Protein AF-A0A952LQS3-F1 (afdb_monomer_lite)

Radius of gyration: 27.82 Å; chains: 1; bounding box: 87×51×70 Å

Secondary structure (DSSP, 8-state):
-HHHHHHHT-TTS-HHHHHHHHHHHHSSSTT--BS-TT-EEE--SSTT--STTS--EEEHHHHHHHHHHHB---SS--EEEEEEEE-PPEESSSEEEEEEEEEEE-S-BSS--PPP-PEEEEEEEEEEEETTEEEEEEEEEEE--TTT-HHHHHHHHHHHHHHHHHHHHHHHHHHHHHHHHHHHHS-------------PPPEEEEEEEEEEEEEGGGGGTEEEEEEEEEEEEEESSSSEEEEEEEEEEEEEEP-SSSS-SEEEEEEEEEEEEEE--BTTBEEEEEEEEEEEEEEEE---TT----SS-------EEEEEEE--EEEEEEESSSSEEEEEEEEEEEEE--STT-TT-EEEEEEEEEEEEE-

Structure (mmCIF, N/CA/C/O backbone):
data_AF-A0A952LQS3-F1
#
_entry.id   AF-A0A952LQS3-F1
#
loop_
_atom_site.group_PDB
_atom_site.id
_atom_site.type_symbol
_atom_site.label_atom_id
_atom_site.label_alt_id
_atom_site.label_comp_id
_atom_site.label_asym_id
_atom_site.label_entity_id
_atom_site.label_seq_id
_atom_site.pdbx_PDB_ins_code
_atom_site.Cartn_x
_atom_site.Cartn_y
_atom_site.Cartn_z
_atom_site.occupancy
_atom_site.B_iso_or_equiv
_atom_site.auth_seq_id
_atom_site.auth_comp_id
_atom_site.auth_asym_id
_atom_site.auth_atom_id
_atom_site.pdbx_PDB_model_num
ATOM 1 N N . MET A 1 1 ? 5.543 -5.180 -11.885 1.00 92.69 1 MET A N 1
ATOM 2 C CA . MET A 1 1 ? 5.758 -4.712 -13.271 1.00 92.69 1 MET A CA 1
ATOM 3 C C . MET A 1 1 ? 5.890 -3.192 -13.351 1.00 92.69 1 MET A C 1
ATOM 5 O O . MET A 1 1 ? 6.937 -2.750 -13.790 1.00 92.69 1 MET A O 1
ATOM 9 N N . GLU A 1 2 ? 4.920 -2.400 -12.874 1.00 95.81 2 GLU A N 1
ATOM 10 C CA . GLU A 1 2 ? 4.982 -0.918 -12.862 1.00 95.81 2 GLU A CA 1
ATOM 11 C C . GLU A 1 2 ? 6.329 -0.359 -12.358 1.00 95.81 2 GLU A C 1
ATOM 13 O O . GLU A 1 2 ? 6.953 0.472 -13.016 1.00 95.81 2 GLU A O 1
ATOM 18 N N . LEU A 1 3 ? 6.828 -0.871 -11.222 1.00 95.06 3 LEU A N 1
ATOM 19 C CA . LEU A 1 3 ? 8.129 -0.479 -10.671 1.00 95.06 3 LEU A CA 1
ATOM 20 C C . LEU A 1 3 ? 9.284 -0.770 -11.641 1.00 95.06 3 LEU A C 1
ATOM 22 O O . LEU A 1 3 ? 10.109 0.103 -11.874 1.00 95.06 3 LEU A O 1
ATOM 26 N N . LEU A 1 4 ? 9.326 -1.969 -12.234 1.00 97.38 4 LEU A N 1
ATOM 27 C CA . LEU A 1 4 ? 10.351 -2.347 -13.213 1.00 97.38 4 LEU A CA 1
ATOM 28 C C . LEU A 1 4 ? 10.352 -1.375 -14.399 1.00 97.38 4 LEU A C 1
ATOM 30 O O . LEU A 1 4 ? 11.405 -0.872 -14.772 1.00 97.38 4 LEU A O 1
ATOM 34 N N . MET A 1 5 ? 9.179 -1.073 -14.957 1.00 98.25 5 MET A N 1
ATOM 35 C CA . MET A 1 5 ? 9.057 -0.196 -16.126 1.00 98.25 5 MET A CA 1
ATOM 36 C C . MET A 1 5 ? 9.470 1.247 -15.820 1.00 98.25 5 MET A C 1
ATOM 38 O O . MET A 1 5 ? 10.187 1.859 -16.614 1.00 98.25 5 MET A O 1
ATOM 42 N N . ASN A 1 6 ? 9.087 1.783 -14.657 1.00 97.94 6 ASN A N 1
ATOM 43 C CA . ASN A 1 6 ? 9.542 3.107 -14.224 1.00 97.94 6 ASN A CA 1
ATOM 44 C C . ASN A 1 6 ? 11.056 3.144 -13.982 1.00 97.94 6 ASN A C 1
ATOM 46 O O . ASN A 1 6 ? 11.710 4.108 -14.373 1.00 97.94 6 ASN A O 1
ATOM 50 N N . THR A 1 7 ? 11.631 2.084 -13.410 1.00 97.31 7 THR A N 1
ATOM 51 C CA . THR A 1 7 ? 13.084 1.952 -13.241 1.00 97.31 7 THR A CA 1
ATOM 52 C C . THR A 1 7 ? 13.791 1.944 -14.599 1.00 97.31 7 THR A C 1
ATOM 54 O O . THR A 1 7 ? 14.712 2.729 -14.811 1.00 97.31 7 THR A O 1
ATOM 57 N N . LEU A 1 8 ? 13.326 1.148 -15.569 1.00 97.75 8 LEU A N 1
ATOM 58 C CA . LEU A 1 8 ? 13.879 1.146 -16.934 1.00 97.75 8 LEU A CA 1
ATOM 59 C C . LEU A 1 8 ? 13.739 2.513 -17.633 1.00 97.75 8 LEU A C 1
ATOM 61 O O . LEU A 1 8 ? 14.594 2.899 -18.431 1.00 97.75 8 LEU A O 1
ATOM 65 N N . SER A 1 9 ? 12.703 3.275 -17.287 1.00 97.12 9 SER A N 1
ATOM 66 C CA . SER A 1 9 ? 12.435 4.608 -17.838 1.00 97.12 9 SER A CA 1
ATOM 67 C C . SER A 1 9 ? 13.217 5.738 -17.156 1.00 97.12 9 SER A C 1
ATOM 69 O O . SER A 1 9 ? 13.114 6.888 -17.586 1.00 97.12 9 SER A O 1
ATOM 71 N N . ASN A 1 10 ? 14.022 5.445 -16.131 1.00 96.56 10 ASN A N 1
ATOM 72 C CA . ASN A 1 10 ? 14.814 6.446 -15.424 1.00 96.56 10 ASN A CA 1
ATOM 73 C C . ASN A 1 10 ? 16.132 6.747 -16.181 1.00 96.56 10 ASN A C 1
ATOM 75 O O . ASN A 1 10 ? 16.930 5.830 -16.421 1.00 96.56 10 ASN A O 1
ATOM 79 N N . PRO A 1 11 ? 16.410 8.016 -16.550 1.00 97.06 11 PRO A N 1
ATOM 80 C CA . PRO A 1 11 ? 17.614 8.388 -17.297 1.00 97.06 11 PRO A CA 1
ATOM 81 C C . PRO A 1 11 ? 18.912 8.228 -16.496 1.00 97.06 11 PRO A C 1
ATOM 83 O O . PRO A 1 11 ? 19.974 8.109 -17.101 1.00 97.06 11 PRO A O 1
ATOM 86 N N . ASN A 1 12 ? 18.841 8.182 -15.163 1.00 96.94 12 ASN A N 1
ATOM 87 C CA . ASN A 1 12 ? 20.013 8.079 -14.290 1.00 96.94 12 ASN A CA 1
ATOM 88 C C . ASN A 1 12 ? 20.559 6.645 -14.185 1.00 96.94 12 ASN A C 1
ATOM 90 O O . ASN A 1 12 ? 21.621 6.428 -13.606 1.00 96.94 12 ASN A O 1
ATOM 94 N N . ILE A 1 13 ? 19.847 5.655 -14.730 1.00 96.12 13 ILE A N 1
ATOM 95 C CA . ILE A 1 13 ? 20.298 4.262 -14.737 1.00 96.12 13 ILE A CA 1
ATOM 96 C C . ILE A 1 13 ? 21.174 4.025 -15.969 1.00 96.12 13 ILE A C 1
ATOM 98 O O . ILE A 1 13 ? 20.878 4.494 -17.069 1.00 96.12 13 ILE A O 1
ATOM 102 N N . SER A 1 14 ? 22.274 3.292 -15.808 1.00 97.69 14 SER A N 1
ATOM 103 C CA . SER A 1 14 ? 23.137 2.945 -16.940 1.00 97.69 14 SER A CA 1
ATOM 104 C C . SER A 1 14 ? 22.455 1.930 -17.870 1.00 97.69 14 SER A C 1
ATOM 106 O O . SER A 1 14 ? 21.588 1.165 -17.447 1.00 97.69 14 SER A O 1
ATOM 108 N N . ARG A 1 15 ? 22.863 1.881 -19.144 1.00 97.38 15 ARG A N 1
ATOM 109 C CA . ARG A 1 15 ? 22.362 0.865 -20.088 1.00 97.38 15 ARG A CA 1
ATOM 110 C C . ARG A 1 15 ? 22.642 -0.557 -19.591 1.00 97.38 15 ARG A C 1
ATOM 112 O O . ARG A 1 15 ? 21.730 -1.367 -19.554 1.00 97.38 15 ARG A O 1
ATOM 119 N N . TYR A 1 16 ? 23.862 -0.804 -19.120 1.00 97.56 16 TYR A N 1
ATOM 120 C CA . TYR A 1 16 ? 24.268 -2.088 -18.549 1.00 97.56 16 TYR A CA 1
ATOM 121 C C . TYR A 1 16 ? 23.369 -2.516 -17.378 1.00 97.56 16 TYR A C 1
ATOM 123 O O . TYR A 1 16 ? 22.906 -3.651 -17.321 1.00 97.56 16 TYR A O 1
ATOM 131 N N . SER A 1 17 ? 23.049 -1.586 -16.473 1.00 97.38 17 SER A N 1
ATOM 132 C CA . SER A 1 17 ? 22.140 -1.858 -15.355 1.00 97.38 17 SER A CA 1
ATOM 133 C C . SER A 1 17 ? 20.722 -2.189 -15.830 1.00 97.38 17 SER A C 1
ATOM 135 O O . SER A 1 17 ? 20.083 -3.058 -15.247 1.00 97.38 17 SER A O 1
ATOM 137 N N . ARG A 1 18 ? 20.225 -1.533 -16.888 1.00 98.06 18 ARG A N 1
ATOM 138 C CA . ARG A 1 18 ? 18.921 -1.868 -17.482 1.00 98.06 18 ARG A CA 1
ATOM 139 C C . ARG A 1 18 ? 18.919 -3.252 -18.121 1.00 98.06 18 ARG A C 1
ATOM 141 O O . ARG A 1 18 ? 17.972 -3.993 -17.890 1.00 98.06 18 ARG A O 1
ATOM 148 N N . ASP A 1 19 ? 19.975 -3.618 -18.842 1.00 98.25 19 ASP A N 1
ATOM 149 C CA . ASP A 1 19 ? 20.102 -4.952 -19.441 1.00 98.25 19 ASP A CA 1
ATOM 150 C C . ASP A 1 19 ? 20.065 -6.048 -18.358 1.00 98.25 19 ASP A C 1
ATOM 152 O O . ASP A 1 19 ? 19.292 -6.999 -18.478 1.00 98.25 19 ASP A O 1
ATOM 156 N N . ILE A 1 20 ? 20.782 -5.851 -17.242 1.00 97.81 20 ILE A N 1
ATOM 157 C CA . ILE A 1 20 ? 20.732 -6.751 -16.074 1.00 97.81 20 ILE A CA 1
ATOM 158 C C . ILE A 1 20 ? 19.326 -6.821 -15.466 1.00 97.81 20 ILE A C 1
ATOM 160 O O . ILE A 1 20 ? 18.871 -7.895 -15.074 1.00 97.81 20 ILE A O 1
ATOM 164 N N . LEU A 1 21 ? 18.629 -5.687 -15.340 1.00 98.06 21 LEU A N 1
ATOM 165 C CA . LEU A 1 21 ? 17.267 -5.664 -14.797 1.00 98.06 21 LEU A CA 1
ATOM 166 C C . LEU A 1 21 ? 16.291 -6.437 -15.692 1.00 98.06 21 LEU A C 1
ATOM 168 O O . LEU A 1 21 ? 15.452 -7.174 -15.174 1.00 98.06 21 LEU A O 1
ATOM 172 N N . ILE A 1 22 ? 16.414 -6.293 -17.014 1.00 98.38 22 ILE A N 1
ATOM 173 C CA . ILE A 1 22 ? 15.604 -7.032 -17.989 1.00 98.38 22 ILE A CA 1
ATOM 174 C C . ILE A 1 22 ? 15.882 -8.533 -17.865 1.00 98.38 22 ILE A C 1
ATOM 176 O O . ILE A 1 22 ? 14.939 -9.305 -17.702 1.00 98.38 22 ILE A O 1
ATOM 180 N N . GLU A 1 23 ? 17.150 -8.943 -17.860 1.00 98.19 23 GLU A N 1
ATOM 181 C CA . GLU A 1 23 ? 17.544 -10.350 -17.720 1.00 98.19 23 GLU A CA 1
ATOM 182 C C . GLU A 1 23 ? 17.031 -10.958 -16.405 1.00 98.19 23 GLU A C 1
ATOM 184 O O . GLU A 1 23 ? 16.312 -11.959 -16.411 1.00 98.19 23 GLU A O 1
ATOM 189 N N . ASN A 1 24 ? 17.300 -10.304 -15.272 1.00 97.75 24 ASN A N 1
ATOM 190 C CA . ASN A 1 24 ? 16.875 -10.780 -13.954 1.00 97.75 24 ASN A CA 1
ATOM 191 C C . ASN A 1 24 ? 15.353 -10.865 -13.799 1.00 97.75 24 ASN A C 1
ATOM 193 O O . ASN A 1 24 ? 14.873 -11.666 -12.996 1.00 97.75 24 ASN A O 1
ATOM 197 N N . SER 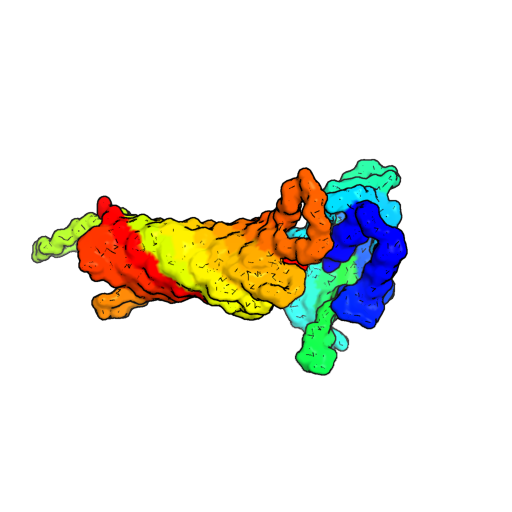A 1 25 ? 14.594 -10.058 -14.550 1.00 98.12 25 SER A N 1
ATOM 198 C CA . SER A 1 25 ? 13.128 -10.087 -14.514 1.00 98.12 25 SER A CA 1
ATOM 199 C C . SER A 1 25 ? 12.530 -11.355 -15.136 1.00 98.12 25 SER A C 1
ATOM 201 O O . SER A 1 25 ? 11.398 -11.706 -14.794 1.00 98.12 25 SER A O 1
ATOM 203 N N . CYS A 1 26 ? 13.284 -12.047 -15.999 1.00 98.00 26 CYS A N 1
ATOM 204 C CA . CYS A 1 26 ? 12.858 -13.252 -16.720 1.00 98.00 26 CYS A CA 1
ATOM 205 C C . CYS A 1 26 ? 13.591 -14.520 -16.247 1.00 98.00 26 CYS A C 1
ATOM 207 O O . CYS A 1 26 ? 13.028 -15.612 -16.315 1.00 98.00 26 CYS A O 1
ATOM 209 N N . SER A 1 27 ? 14.821 -14.383 -15.747 1.00 97.62 27 SER A N 1
ATOM 210 C CA . SER A 1 27 ? 15.656 -15.498 -15.289 1.00 97.62 27 SER A CA 1
ATOM 211 C C . SER A 1 27 ? 15.355 -15.910 -13.840 1.00 97.62 27 SER A C 1
ATOM 213 O O . SER A 1 27 ? 14.983 -15.057 -13.029 1.00 97.62 27 SER A O 1
ATOM 215 N N . PRO A 1 28 ? 15.558 -17.191 -13.460 1.00 96.12 28 PRO A N 1
ATOM 216 C CA . PRO A 1 28 ? 15.392 -17.658 -12.084 1.00 96.12 28 PRO A CA 1
ATOM 217 C C . PRO A 1 28 ? 16.258 -16.878 -11.085 1.00 96.12 28 PRO A C 1
ATOM 219 O O . PRO A 1 28 ? 17.447 -17.135 -10.914 1.00 96.12 28 PRO A O 1
ATOM 222 N N . SER A 1 29 ? 15.645 -15.918 -10.400 1.00 94.19 29 SER A N 1
ATOM 223 C CA . SER A 1 29 ? 16.292 -15.064 -9.406 1.00 94.19 29 SER A CA 1
ATOM 224 C C . SER A 1 29 ? 15.278 -14.604 -8.354 1.00 94.19 29 SER A C 1
ATOM 226 O O . SER A 1 29 ? 14.071 -14.818 -8.500 1.00 94.19 29 SER A O 1
ATOM 228 N N . ALA A 1 30 ? 15.752 -13.946 -7.293 1.00 89.94 30 ALA A N 1
ATOM 229 C CA . ALA A 1 30 ? 14.873 -13.294 -6.318 1.00 89.94 30 ALA A CA 1
ATOM 230 C C . ALA A 1 30 ? 14.049 -12.143 -6.933 1.00 89.94 30 ALA A C 1
ATOM 232 O O . ALA A 1 30 ? 13.009 -11.782 -6.393 1.00 89.94 30 ALA A O 1
ATOM 233 N N . ASN A 1 31 ? 14.499 -11.605 -8.072 1.00 90.88 31 ASN A N 1
ATOM 234 C CA . ASN A 1 31 ? 13.875 -10.491 -8.784 1.00 90.88 31 ASN A CA 1
ATOM 235 C C . ASN A 1 31 ? 13.077 -10.948 -10.015 1.00 90.88 31 ASN A C 1
ATOM 237 O O . ASN A 1 31 ? 12.671 -10.113 -10.824 1.00 90.88 31 ASN A O 1
ATOM 241 N N . GLN A 1 32 ? 12.862 -12.258 -10.177 1.00 97.38 32 GLN A N 1
ATOM 242 C CA . GLN A 1 32 ? 12.080 -12.795 -11.283 1.00 97.38 32 GLN A CA 1
ATOM 243 C C . GLN A 1 32 ? 10.616 -12.364 -11.145 1.00 97.38 32 GLN A C 1
ATOM 245 O O . GLN A 1 32 ? 9.974 -12.633 -10.130 1.00 97.38 32 GLN A O 1
ATOM 250 N N . ILE A 1 33 ? 10.088 -11.718 -12.183 1.00 97.88 33 ILE A N 1
ATOM 251 C CA . ILE A 1 33 ? 8.702 -11.232 -12.241 1.00 97.88 33 ILE A CA 1
ATOM 252 C C . ILE A 1 33 ? 7.913 -12.012 -13.296 1.00 97.88 33 ILE A C 1
ATOM 254 O O . ILE A 1 33 ? 6.737 -12.315 -13.092 1.00 97.88 33 ILE A O 1
ATOM 258 N N . PHE A 1 34 ? 8.556 -12.343 -14.414 1.00 98.62 34 PHE A N 1
ATOM 259 C CA . PHE A 1 34 ? 7.966 -13.078 -15.525 1.00 98.62 34 PHE A CA 1
ATOM 260 C C . PHE A 1 34 ? 8.326 -14.556 -15.445 1.00 98.62 34 PHE A C 1
ATOM 262 O O . PHE A 1 34 ? 9.387 -14.924 -14.939 1.00 98.62 34 PHE A O 1
ATOM 269 N N . LEU A 1 35 ? 7.435 -15.411 -15.947 1.00 98.31 35 LEU A N 1
ATOM 270 C CA . LEU A 1 35 ? 7.624 -16.858 -15.930 1.00 98.31 35 LEU A CA 1
ATOM 271 C C . LEU A 1 35 ? 8.942 -17.271 -16.604 1.00 98.31 35 LEU A C 1
ATOM 273 O O . LEU A 1 35 ? 9.667 -18.104 -16.064 1.00 98.31 35 LEU A O 1
ATOM 277 N N . ASN A 1 36 ? 9.242 -16.672 -17.755 1.00 98.38 36 ASN A N 1
ATOM 278 C CA . ASN A 1 36 ? 10.470 -16.830 -18.532 1.00 98.38 36 ASN A CA 1
ATOM 279 C C . ASN A 1 36 ? 10.547 -15.725 -19.610 1.00 98.38 36 ASN A C 1
ATOM 281 O O . ASN A 1 36 ? 9.715 -14.817 -19.642 1.00 98.38 36 ASN A O 1
ATOM 285 N N . GLU A 1 37 ? 11.546 -15.796 -20.493 1.00 98.44 37 GLU A N 1
ATOM 286 C CA . GLU A 1 37 ? 11.741 -14.843 -21.597 1.00 98.44 37 GLU A CA 1
ATOM 287 C C . GLU A 1 37 ? 10.726 -14.962 -22.748 1.00 98.44 37 GLU A C 1
ATOM 289 O O . GLU A 1 37 ? 10.584 -14.025 -23.540 1.00 98.44 37 GLU A O 1
ATOM 294 N N . ASP A 1 38 ? 10.005 -16.083 -22.824 1.00 98.38 38 ASP A N 1
ATOM 295 C CA . ASP A 1 38 ? 9.007 -16.370 -23.861 1.00 98.38 38 ASP A CA 1
ATOM 296 C C . ASP A 1 38 ? 7.599 -15.890 -23.487 1.00 98.38 38 ASP A C 1
ATOM 298 O O . ASP A 1 38 ? 6.663 -16.041 -24.272 1.00 98.38 38 ASP A O 1
ATOM 302 N N . VAL A 1 39 ? 7.439 -15.275 -22.310 1.00 98.56 39 VAL A N 1
ATOM 303 C CA . VAL A 1 39 ? 6.190 -14.617 -21.912 1.00 98.56 39 VAL A CA 1
ATOM 304 C C . VAL A 1 39 ? 5.769 -13.613 -22.980 1.00 98.56 39 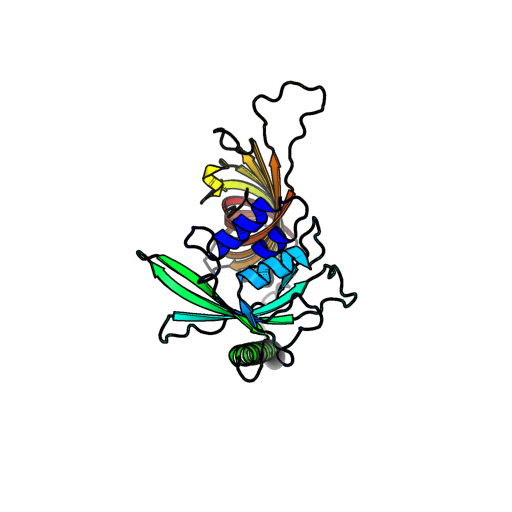VAL A C 1
ATOM 306 O O . VAL A 1 39 ? 6.554 -12.757 -23.394 1.00 98.56 39 VAL A O 1
ATOM 309 N N . ILE A 1 40 ? 4.510 -13.711 -23.402 1.00 98.56 40 ILE A N 1
ATOM 310 C CA . ILE A 1 40 ? 3.923 -12.835 -24.413 1.00 98.56 40 ILE A CA 1
ATOM 311 C C . ILE A 1 40 ? 3.277 -11.621 -23.747 1.00 98.56 40 ILE A C 1
ATOM 313 O O . ILE A 1 40 ? 2.515 -11.743 -22.783 1.00 98.56 40 ILE A O 1
ATOM 317 N N . ILE A 1 41 ? 3.596 -10.449 -24.289 1.00 98.62 41 ILE A N 1
ATOM 318 C CA . ILE A 1 41 ? 2.983 -9.167 -23.962 1.00 98.62 41 ILE A CA 1
ATOM 319 C C . ILE A 1 41 ? 2.469 -8.563 -25.268 1.00 98.62 41 ILE A C 1
ATOM 321 O O . ILE A 1 41 ? 3.218 -8.465 -26.237 1.00 98.62 41 ILE A O 1
ATOM 325 N N . GLU A 1 42 ? 1.207 -8.156 -25.308 1.00 98.56 42 GLU A N 1
ATOM 326 C CA . GLU A 1 42 ? 0.674 -7.397 -26.445 1.00 98.56 42 GLU A CA 1
ATOM 327 C C . GLU A 1 42 ? 1.244 -5.969 -26.404 1.00 98.56 42 GLU A C 1
ATOM 329 O O . GLU A 1 42 ? 1.186 -5.322 -25.365 1.00 98.56 42 GLU A O 1
ATOM 334 N N . ASP A 1 43 ? 1.838 -5.486 -27.488 1.00 98.31 43 ASP A N 1
ATOM 335 C CA . ASP A 1 43 ? 2.594 -4.228 -27.547 1.00 98.31 43 ASP A CA 1
ATOM 336 C C . ASP A 1 43 ? 1.706 -2.997 -27.294 1.00 98.31 43 ASP A C 1
ATOM 338 O O . ASP A 1 43 ? 0.782 -2.752 -28.058 1.00 98.31 43 ASP A O 1
ATOM 342 N N . ASP A 1 44 ? 2.008 -2.217 -26.253 1.00 97.69 44 ASP A N 1
ATOM 343 C CA . ASP A 1 44 ? 1.446 -0.884 -25.963 1.00 97.69 44 ASP A CA 1
ATOM 344 C C . ASP A 1 44 ? 2.545 0.198 -25.882 1.00 97.69 44 ASP A C 1
ATOM 346 O O . ASP A 1 44 ? 2.300 1.316 -25.423 1.00 97.69 44 ASP A O 1
ATOM 350 N N . ILE A 1 45 ? 3.768 -0.128 -26.331 1.00 98.19 45 ILE A N 1
ATOM 351 C CA . ILE A 1 45 ? 4.861 0.845 -26.461 1.00 98.19 45 ILE A CA 1
ATOM 352 C C . ILE A 1 45 ? 4.615 1.737 -27.675 1.00 98.19 45 ILE A C 1
ATOM 354 O O . ILE A 1 45 ? 4.916 2.925 -27.633 1.00 98.19 45 ILE A O 1
ATOM 358 N N . ASP A 1 46 ? 4.049 1.187 -28.748 1.00 97.81 46 ASP A N 1
ATOM 359 C CA . ASP A 1 46 ? 3.486 2.000 -29.821 1.00 97.81 46 ASP A CA 1
ATOM 360 C C . ASP A 1 46 ? 2.147 2.604 -29.347 1.00 97.81 46 ASP A C 1
ATOM 362 O O . ASP A 1 46 ? 1.210 1.845 -29.090 1.00 97.81 46 ASP A O 1
ATOM 366 N N . PRO A 1 47 ? 2.010 3.942 -29.238 1.00 97.31 47 PRO A N 1
ATOM 367 C CA . PRO A 1 47 ? 0.769 4.588 -28.805 1.00 97.31 47 PRO A CA 1
ATOM 368 C C . PRO A 1 47 ? -0.430 4.308 -29.726 1.00 97.31 47 PRO A C 1
ATOM 370 O O . PRO A 1 47 ? -1.565 4.549 -29.319 1.00 97.31 47 PRO A O 1
ATOM 373 N N . ASN A 1 48 ? -0.210 3.789 -30.940 1.00 96.81 48 ASN A N 1
ATOM 374 C CA . ASN A 1 48 ? -1.285 3.365 -31.838 1.00 96.81 48 ASN A CA 1
ATOM 375 C C . ASN A 1 48 ? -1.880 1.995 -31.469 1.00 96.81 48 ASN A C 1
ATOM 377 O O . ASN A 1 48 ? -2.963 1.658 -31.947 1.00 96.81 48 ASN A O 1
ATOM 381 N N . ASN A 1 49 ? -1.219 1.226 -30.600 1.00 97.00 49 ASN A N 1
ATOM 382 C CA . ASN A 1 49 ? -1.714 -0.050 -30.095 1.00 97.00 49 ASN A CA 1
ATOM 383 C C . ASN A 1 49 ? -2.285 0.150 -28.683 1.00 97.00 49 ASN A C 1
ATOM 385 O O . ASN A 1 49 ? -1.573 0.058 -27.684 1.00 97.00 49 ASN A O 1
ATOM 389 N N . PHE A 1 50 ? -3.579 0.454 -28.584 1.00 95.69 50 PHE A N 1
ATOM 390 C CA . PHE A 1 50 ? -4.214 0.794 -27.302 1.00 95.69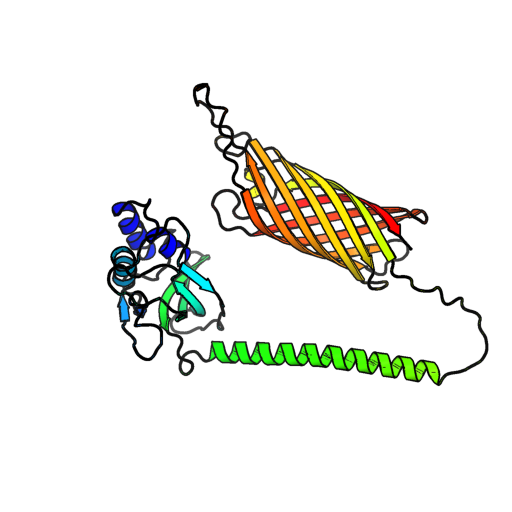 50 PHE A CA 1
ATOM 391 C C . PHE A 1 50 ? -5.397 -0.104 -26.918 1.00 95.69 50 PHE A C 1
ATOM 393 O O . PHE A 1 50 ? -5.943 0.037 -25.818 1.00 95.69 50 PHE A O 1
ATOM 400 N N . ASP A 1 51 ? -5.801 -1.029 -27.791 1.00 96.38 51 ASP A N 1
ATOM 401 C CA . ASP A 1 51 ? -6.928 -1.923 -27.553 1.00 96.38 51 ASP A CA 1
ATOM 402 C C . ASP A 1 51 ? -6.749 -3.321 -28.170 1.00 96.38 51 ASP A C 1
ATOM 404 O O . ASP A 1 51 ? -5.774 -3.630 -28.851 1.00 96.38 51 ASP A O 1
ATOM 408 N N . TYR A 1 52 ? -7.730 -4.188 -27.913 1.00 96.12 52 TYR A N 1
ATOM 409 C CA . TYR A 1 52 ? -7.735 -5.585 -28.347 1.00 96.12 52 TYR A CA 1
ATOM 410 C C . TYR A 1 52 ? -8.057 -5.784 -29.843 1.00 96.12 52 TYR A C 1
ATOM 412 O O . TYR A 1 52 ? -8.204 -6.929 -30.275 1.00 96.12 52 TYR A O 1
ATOM 420 N N . THR A 1 53 ? -8.228 -4.715 -30.629 1.00 95.06 53 THR A N 1
ATOM 421 C CA . THR A 1 53 ? -8.547 -4.799 -32.066 1.00 95.06 53 THR A CA 1
ATOM 422 C C . THR A 1 53 ? -7.297 -4.771 -32.943 1.00 95.06 53 THR A C 1
ATOM 424 O O . THR A 1 53 ? -7.275 -5.419 -33.989 1.00 95.06 53 THR A O 1
ATOM 427 N N . ALA A 1 54 ? -6.238 -4.097 -32.488 1.00 89.19 54 ALA A N 1
ATOM 428 C CA . ALA A 1 54 ? -4.952 -3.981 -33.172 1.00 89.19 54 ALA A CA 1
ATOM 429 C C . ALA A 1 54 ? -3.841 -4.650 -32.347 1.00 89.19 54 ALA A C 1
ATOM 431 O O . ALA A 1 54 ? -2.914 -4.010 -31.854 1.00 89.19 54 ALA A O 1
ATOM 432 N N . VAL A 1 55 ? -3.962 -5.967 -32.165 1.00 93.06 55 VAL A N 1
ATOM 433 C CA . VAL A 1 55 ? -3.049 -6.736 -31.312 1.00 93.06 55 VAL A CA 1
ATOM 434 C C . VAL A 1 55 ? -1.742 -7.044 -32.034 1.00 93.06 55 VAL A C 1
ATOM 436 O O . VAL A 1 55 ? -1.731 -7.561 -33.153 1.00 93.06 55 VAL A O 1
ATOM 439 N N . LYS A 1 56 ? -0.629 -6.798 -31.343 1.00 97.44 56 LYS A N 1
ATOM 440 C CA . LYS A 1 56 ? 0.708 -7.205 -31.769 1.00 97.44 56 LYS A CA 1
ATOM 441 C C . LYS A 1 56 ? 1.427 -7.897 -30.619 1.00 97.44 56 LYS A C 1
ATOM 443 O O . LYS A 1 56 ? 1.900 -7.246 -29.692 1.00 97.44 56 LYS A O 1
ATOM 448 N N . ASP A 1 57 ? 1.545 -9.213 -30.711 1.00 98.25 57 ASP A N 1
ATOM 449 C CA . ASP A 1 57 ? 2.240 -10.023 -29.712 1.00 98.25 57 ASP A CA 1
ATOM 450 C C . ASP A 1 57 ? 3.757 -9.840 -29.806 1.00 98.25 57 ASP A C 1
ATOM 452 O O . ASP A 1 57 ? 4.368 -9.988 -30.871 1.00 98.25 57 ASP A O 1
ATOM 456 N N . VAL A 1 58 ? 4.393 -9.563 -28.671 1.00 98.50 58 VAL A N 1
ATOM 457 C CA . VAL A 1 58 ? 5.849 -9.523 -28.547 1.00 98.50 58 VAL A CA 1
ATOM 458 C C . VAL A 1 58 ? 6.310 -10.315 -27.327 1.00 98.50 58 VAL A C 1
ATOM 460 O O . VAL A 1 58 ? 5.632 -10.394 -26.306 1.00 98.50 58 VAL A O 1
ATOM 463 N N . ARG A 1 59 ? 7.506 -10.905 -27.412 1.00 98.62 59 ARG A N 1
ATOM 464 C CA . ARG A 1 59 ? 8.155 -11.524 -26.246 1.00 98.62 59 ARG A CA 1
ATOM 465 C C . ARG A 1 59 ? 8.538 -10.459 -25.223 1.00 98.62 59 ARG A C 1
ATOM 467 O O . ARG A 1 59 ? 8.993 -9.381 -25.612 1.00 98.62 59 ARG A O 1
ATOM 474 N N . VAL A 1 60 ? 8.453 -10.778 -23.934 1.00 98.62 60 VAL A N 1
ATOM 475 C CA . VAL A 1 60 ? 8.698 -9.834 -22.832 1.00 98.62 60 VAL A CA 1
ATOM 476 C C . VAL A 1 60 ? 10.067 -9.161 -22.911 1.00 98.62 60 VAL A C 1
ATOM 478 O O . VAL A 1 60 ? 10.174 -7.953 -22.710 1.00 98.62 60 VAL A O 1
ATOM 481 N N . VAL A 1 61 ? 11.116 -9.896 -23.290 1.00 98.50 61 VAL A N 1
ATOM 482 C CA . VAL A 1 61 ? 12.462 -9.318 -23.437 1.00 98.50 61 VAL A CA 1
ATOM 483 C C . VAL A 1 61 ? 12.486 -8.256 -24.536 1.00 98.50 61 VAL A C 1
ATOM 485 O O . VAL A 1 61 ? 13.116 -7.212 -24.369 1.00 98.50 61 VAL A O 1
ATOM 488 N N . ARG A 1 62 ? 11.787 -8.499 -25.653 1.00 98.56 62 ARG A N 1
ATOM 489 C CA . ARG A 1 62 ? 11.643 -7.511 -26.726 1.00 98.56 62 ARG A CA 1
ATOM 490 C C . ARG A 1 62 ? 10.821 -6.320 -26.245 1.00 98.56 62 ARG A C 1
ATOM 492 O O . ARG A 1 62 ? 11.285 -5.203 -26.404 1.00 98.56 62 ARG A O 1
ATOM 499 N N . TYR A 1 63 ? 9.681 -6.557 -25.601 1.00 98.75 63 TYR A N 1
ATOM 500 C CA . TYR A 1 63 ? 8.826 -5.504 -25.047 1.00 98.75 63 TYR A CA 1
ATOM 501 C C . TYR A 1 63 ? 9.596 -4.550 -24.117 1.00 98.75 63 TYR A C 1
ATOM 503 O O . TYR A 1 63 ? 9.554 -3.335 -24.289 1.00 98.75 63 TYR A O 1
ATOM 511 N N . LEU A 1 64 ? 10.368 -5.085 -23.163 1.00 98.62 64 LEU A N 1
ATOM 512 C CA . LEU A 1 64 ? 11.140 -4.271 -22.216 1.00 98.62 64 LEU A CA 1
ATOM 513 C C . LEU A 1 64 ? 12.304 -3.517 -22.883 1.00 98.62 64 LEU A C 1
ATOM 515 O O . LEU A 1 64 ? 12.644 -2.412 -22.456 1.00 98.62 64 LEU A O 1
ATOM 519 N N . LYS A 1 65 ? 12.910 -4.086 -23.933 1.00 98.56 65 LYS A N 1
ATOM 520 C CA . LYS A 1 65 ? 13.923 -3.393 -24.746 1.00 98.56 65 LYS A CA 1
ATOM 521 C C . LYS A 1 65 ? 13.299 -2.291 -25.599 1.00 98.56 65 LYS A C 1
ATOM 523 O O . LYS A 1 65 ? 13.858 -1.201 -25.668 1.00 98.56 65 LYS A O 1
ATOM 528 N N . ASP A 1 66 ? 12.141 -2.550 -26.195 1.00 98.62 66 ASP A N 1
ATOM 529 C CA . ASP A 1 66 ? 11.394 -1.570 -26.981 1.00 98.62 66 ASP A CA 1
ATOM 530 C C . ASP A 1 66 ? 10.949 -0.403 -26.077 1.00 98.62 66 ASP A C 1
ATOM 532 O O . ASP A 1 66 ? 11.133 0.754 -26.451 1.00 98.62 66 ASP A O 1
ATOM 536 N N . LEU A 1 67 ? 10.528 -0.670 -24.833 1.00 98.50 67 LEU A N 1
ATOM 537 C CA . LEU A 1 67 ? 10.306 0.363 -23.812 1.00 98.50 67 LEU A CA 1
ATOM 538 C C . LEU A 1 67 ? 11.565 1.225 -23.587 1.00 98.50 67 LEU A C 1
ATOM 540 O O . LEU A 1 67 ? 11.499 2.448 -23.692 1.00 98.50 67 LEU A O 1
ATOM 544 N N . ASP A 1 68 ? 12.731 0.623 -23.317 1.00 98.06 68 ASP A N 1
ATOM 545 C CA . ASP A 1 68 ? 13.988 1.368 -23.102 1.00 98.06 68 ASP A CA 1
ATOM 546 C C . ASP A 1 68 ? 14.379 2.240 -24.317 1.00 98.06 68 ASP A C 1
ATOM 548 O O . ASP A 1 68 ? 14.861 3.384 -24.189 1.00 98.06 68 ASP A O 1
ATOM 552 N N . LEU A 1 69 ? 14.169 1.694 -25.515 1.00 98.06 69 LEU A N 1
ATOM 553 C CA . LEU A 1 69 ? 14.563 2.303 -26.777 1.00 98.06 69 LEU A CA 1
ATOM 554 C C . LEU A 1 69 ? 13.612 3.399 -27.234 1.00 98.06 69 LEU A C 1
ATOM 556 O O . LEU A 1 69 ? 14.104 4.425 -27.703 1.00 98.06 69 LEU A O 1
ATOM 560 N N . PHE A 1 70 ? 12.303 3.235 -27.074 1.00 98.44 70 PHE A N 1
ATOM 561 C CA . PHE A 1 70 ? 11.313 4.098 -27.715 1.00 98.44 70 PHE A CA 1
ATOM 562 C C . PHE A 1 70 ? 10.528 4.985 -26.752 1.00 98.44 70 PHE A C 1
ATOM 564 O O . PHE A 1 70 ? 10.031 6.027 -27.176 1.00 98.44 70 PHE A O 1
ATOM 571 N N . TYR A 1 71 ? 10.490 4.671 -25.459 1.00 98.25 71 TYR A N 1
ATOM 572 C CA . TYR A 1 71 ? 9.871 5.545 -24.466 1.00 98.25 71 TYR A CA 1
ATOM 573 C C . TYR A 1 71 ? 10.831 6.662 -24.024 1.00 98.25 71 TYR A C 1
ATOM 575 O O . TYR A 1 71 ? 12.014 6.431 -23.734 1.00 98.25 71 TYR A O 1
ATOM 583 N N . LEU A 1 72 ? 10.351 7.909 -24.000 1.00 97.75 72 LEU A N 1
ATOM 584 C CA . LEU A 1 72 ? 11.142 9.059 -23.571 1.00 97.75 72 LEU A CA 1
ATOM 585 C C . LEU A 1 72 ? 11.298 9.047 -22.046 1.00 97.75 72 LEU A C 1
ATOM 587 O O . LEU A 1 72 ? 10.347 9.263 -21.296 1.00 97.75 72 LEU A O 1
ATOM 591 N N . LYS A 1 73 ? 12.534 8.812 -21.604 1.00 95.44 73 LYS A N 1
ATOM 592 C CA . LYS A 1 73 ? 12.905 8.678 -20.193 1.00 95.44 73 LYS A CA 1
ATOM 593 C C . LYS A 1 73 ? 12.642 9.957 -19.394 1.00 95.44 73 LYS A C 1
ATOM 595 O O . LYS A 1 73 ? 12.918 11.057 -19.871 1.00 95.44 73 LYS A O 1
ATOM 600 N N . LYS A 1 74 ? 12.187 9.801 -18.148 1.00 94.56 74 LYS A N 1
ATOM 601 C CA . LYS A 1 74 ? 11.937 10.889 -17.186 1.00 94.56 74 LYS A CA 1
ATOM 602 C C . LYS A 1 74 ? 12.508 10.516 -15.816 1.00 94.56 74 LYS A C 1
ATOM 604 O O . LYS A 1 74 ? 12.570 9.339 -15.475 1.00 94.56 74 LYS A O 1
ATOM 609 N N . GLN A 1 75 ? 12.967 11.510 -15.049 1.00 91.69 75 GLN A N 1
ATOM 610 C CA . GLN A 1 75 ? 13.432 11.275 -13.671 1.00 91.69 75 GLN A CA 1
ATOM 611 C C . GLN A 1 75 ? 12.274 10.885 -12.744 1.00 91.69 75 GLN A C 1
ATOM 613 O O . GLN A 1 75 ? 12.446 10.051 -11.860 1.00 91.69 75 GLN A O 1
ATOM 618 N N . GLU A 1 76 ? 11.099 11.471 -12.970 1.00 94.00 76 GLU A N 1
ATOM 619 C CA . GLU A 1 76 ? 9.871 11.152 -12.248 1.00 94.00 76 GLU A CA 1
ATOM 620 C C . GLU A 1 76 ? 9.205 9.887 -12.805 1.00 94.00 76 GLU A C 1
ATOM 622 O O . GLU A 1 76 ? 9.323 9.567 -13.994 1.00 94.00 76 GLU A O 1
ATOM 627 N N . GLN A 1 77 ? 8.468 9.182 -11.943 1.00 94.75 77 GLN A N 1
ATOM 628 C CA . GLN A 1 77 ? 7.642 8.047 -12.352 1.00 94.75 77 GLN A CA 1
ATOM 629 C C . GLN A 1 77 ? 6.587 8.523 -13.352 1.00 94.75 77 GLN A C 1
ATOM 631 O O . GLN A 1 77 ? 5.864 9.486 -13.107 1.00 94.75 77 GLN A O 1
ATOM 636 N N . SER A 1 78 ? 6.517 7.855 -14.498 1.00 96.50 78 SER A N 1
ATOM 637 C CA . SER A 1 78 ? 5.663 8.267 -15.616 1.00 96.50 78 SER A CA 1
ATOM 638 C C . SER A 1 78 ? 4.803 7.139 -16.170 1.00 96.50 78 SER A C 1
ATOM 640 O O . SER A 1 78 ? 4.013 7.386 -17.068 1.00 96.50 78 SER A O 1
ATOM 642 N N . ILE A 1 79 ? 4.916 5.926 -15.634 1.00 98.00 79 ILE A N 1
ATOM 643 C CA . ILE A 1 79 ? 4.079 4.786 -16.008 1.00 98.00 79 ILE A CA 1
ATOM 644 C C . ILE A 1 79 ? 3.257 4.418 -14.776 1.00 98.00 79 ILE A C 1
ATOM 646 O O . ILE A 1 79 ? 3.830 4.087 -13.740 1.00 98.00 79 ILE A O 1
ATOM 650 N N . GLY A 1 80 ? 1.934 4.524 -14.862 1.00 95.56 80 GLY A N 1
ATOM 651 C CA . GLY A 1 80 ? 1.027 4.303 -13.734 1.00 95.56 80 GLY A CA 1
ATOM 652 C C . GLY A 1 80 ? 0.015 3.214 -14.041 1.00 95.56 80 GLY A C 1
ATOM 653 O O . GLY A 1 80 ? -0.554 3.204 -15.133 1.00 95.56 80 GLY A O 1
ATOM 654 N N . PHE A 1 81 ? -0.192 2.299 -13.091 1.00 97.38 81 PHE A N 1
ATOM 655 C CA . PHE A 1 81 ? -1.220 1.263 -13.180 1.00 97.38 81 PHE A CA 1
ATOM 656 C C . PHE A 1 81 ? -2.332 1.549 -12.164 1.00 97.38 81 PHE A C 1
ATOM 658 O O . PHE A 1 81 ? -2.059 1.833 -10.997 1.00 97.38 81 PHE A O 1
ATOM 665 N N . THR A 1 82 ? -3.587 1.473 -12.596 1.00 91.56 82 THR A N 1
ATOM 666 C CA . THR A 1 82 ? -4.776 1.767 -11.780 1.00 91.56 82 THR A CA 1
ATOM 667 C C . THR A 1 82 ? -5.850 0.697 -11.963 1.00 91.56 82 THR A C 1
ATOM 669 O O . THR A 1 82 ? -5.680 -0.243 -12.739 1.00 91.56 82 THR A O 1
ATOM 672 N N . SER A 1 83 ? -6.963 0.831 -11.232 1.00 87.56 83 SER A N 1
ATOM 673 C CA . SER A 1 83 ? -8.186 0.047 -11.462 1.00 87.56 83 SER A CA 1
ATOM 674 C C . SER A 1 83 ? -7.951 -1.471 -11.430 1.00 87.56 83 SER A C 1
ATOM 676 O O . SER A 1 83 ? -8.355 -2.187 -12.342 1.00 87.56 83 SER A O 1
ATOM 678 N N . LEU A 1 84 ? -7.248 -1.962 -10.401 1.00 93.44 84 LEU A N 1
ATOM 679 C CA . LEU A 1 84 ? -6.902 -3.378 -10.289 1.00 93.44 84 LEU A CA 1
ATOM 680 C C . LEU A 1 84 ? -8.122 -4.215 -9.894 1.00 93.44 84 LEU A C 1
ATOM 682 O O . LEU A 1 84 ? -8.725 -3.974 -8.851 1.00 93.44 84 LEU A O 1
ATOM 686 N N . ILE A 1 85 ? -8.435 -5.234 -10.693 1.00 94.19 85 ILE A N 1
ATOM 687 C CA . ILE A 1 85 ? -9.502 -6.200 -10.414 1.00 94.19 85 ILE A CA 1
ATOM 688 C C . ILE A 1 85 ? -8.919 -7.602 -10.572 1.00 94.19 85 ILE A C 1
ATOM 690 O O . ILE A 1 85 ? -8.441 -7.964 -11.646 1.00 94.19 85 ILE A O 1
ATOM 694 N N . SER A 1 86 ? -8.952 -8.403 -9.511 1.00 95.81 86 SER A N 1
ATOM 695 C CA . SER A 1 86 ? -8.532 -9.806 -9.553 1.00 95.81 86 SER A CA 1
ATOM 696 C C . SER A 1 86 ? -9.720 -10.720 -9.831 1.00 95.81 86 SER A C 1
ATOM 698 O O . SER A 1 86 ? -10.738 -10.629 -9.145 1.00 95.81 86 SER A O 1
ATOM 700 N N . GLY A 1 87 ? -9.570 -11.627 -10.791 1.00 94.56 87 GLY A N 1
ATOM 701 C CA . GLY A 1 87 ? -10.487 -12.744 -10.980 1.00 94.56 87 GLY A CA 1
ATOM 702 C C . GLY A 1 87 ? -10.297 -13.843 -9.931 1.00 94.56 87 GLY A C 1
ATOM 703 O O . GLY A 1 87 ? -9.392 -13.798 -9.095 1.00 94.56 87 GLY A O 1
ATOM 704 N N . GLU A 1 88 ? -11.154 -14.856 -9.999 1.00 96.25 88 GLU A N 1
ATOM 705 C CA . GLU A 1 88 ? -11.057 -16.043 -9.150 1.00 96.25 88 GLU A CA 1
ATOM 706 C C . GLU A 1 88 ? -9.807 -16.880 -9.463 1.00 96.25 88 GLU A C 1
ATOM 708 O O . GLU A 1 88 ? -9.259 -16.848 -10.571 1.00 96.25 88 GLU A O 1
ATOM 713 N N . VAL A 1 89 ? -9.371 -17.674 -8.481 1.00 97.06 89 VAL A N 1
ATOM 714 C CA . VAL A 1 89 ? -8.302 -18.659 -8.675 1.00 97.06 89 VAL A CA 1
ATOM 715 C C . VAL A 1 89 ? -8.796 -19.761 -9.602 1.00 97.06 89 VAL A C 1
ATOM 717 O O . VAL A 1 89 ? -9.736 -20.487 -9.283 1.00 97.06 89 VAL A O 1
ATOM 720 N N . LYS A 1 90 ? -8.116 -19.925 -10.734 1.00 97.44 90 LYS A N 1
ATOM 721 C CA . LYS A 1 90 ? -8.376 -20.991 -11.698 1.00 97.44 90 LYS A CA 1
ATOM 722 C C . LYS A 1 90 ? -7.375 -22.119 -11.476 1.00 97.44 90 LYS A C 1
ATOM 724 O O . LYS A 1 90 ? -6.169 -21.891 -11.377 1.00 97.44 90 LYS A O 1
ATOM 729 N N . ASN A 1 91 ? -7.886 -23.343 -11.398 1.00 96.69 91 ASN A N 1
ATOM 730 C CA . ASN A 1 91 ? -7.084 -24.552 -11.251 1.00 96.69 91 ASN A CA 1
ATOM 731 C C . ASN A 1 91 ? -7.199 -25.387 -12.533 1.00 96.69 91 ASN A C 1
ATOM 733 O O . ASN A 1 91 ? -8.233 -26.008 -12.770 1.00 96.69 91 ASN A O 1
ATOM 737 N N . GLY A 1 92 ? -6.172 -25.329 -13.383 1.00 93.81 92 GLY A N 1
ATOM 738 C CA . GLY A 1 92 ? -6.078 -26.103 -14.625 1.00 93.81 92 GLY A CA 1
ATOM 739 C C . GLY A 1 92 ? -4.806 -26.949 -14.647 1.00 93.81 92 GLY A C 1
ATOM 740 O O . GLY A 1 92 ? -4.436 -27.544 -13.641 1.00 93.81 92 GLY A O 1
ATOM 741 N N . GLU A 1 93 ? -4.087 -26.949 -15.773 1.00 94.75 93 GLU A N 1
ATOM 742 C CA . GLU A 1 93 ? -2.727 -27.523 -15.851 1.00 94.75 93 GLU A CA 1
ATOM 743 C C . GLU A 1 93 ? -1.752 -26.859 -14.862 1.00 94.75 93 GLU A C 1
ATOM 745 O O . GLU A 1 93 ? -0.753 -27.443 -14.446 1.00 94.75 93 GLU A O 1
ATOM 750 N N . TYR A 1 94 ? -2.062 -25.626 -14.468 1.00 96.94 94 TYR A N 1
ATOM 751 C CA . TYR A 1 94 ? -1.412 -24.881 -13.406 1.00 96.94 94 TYR A CA 1
ATOM 752 C C . TYR A 1 94 ? -2.443 -24.022 -12.666 1.00 96.94 94 TYR A C 1
ATOM 754 O O . TYR A 1 94 ? -3.532 -23.744 -13.176 1.00 96.94 94 TYR A O 1
ATOM 762 N N . VAL A 1 95 ? -2.090 -23.589 -11.455 1.00 97.81 95 VAL A N 1
ATOM 763 C CA . VAL A 1 95 ? -2.891 -22.637 -10.679 1.00 97.81 95 VAL A CA 1
ATOM 764 C C . VAL A 1 95 ? -2.562 -21.228 -11.156 1.00 97.81 95 VAL A C 1
ATOM 766 O O . VAL A 1 95 ? -1.387 -20.862 -11.241 1.00 97.81 95 VAL A O 1
ATOM 769 N N . TYR A 1 96 ? -3.576 -20.428 -11.473 1.00 98.19 96 TYR A N 1
ATOM 770 C CA . TYR A 1 96 ? -3.380 -19.041 -11.884 1.00 98.19 96 TYR A CA 1
ATOM 771 C C . TYR A 1 96 ? -4.548 -18.136 -11.500 1.00 98.19 96 TYR A C 1
ATOM 773 O O . TYR A 1 96 ? -5.642 -18.597 -11.178 1.00 98.19 96 TYR A O 1
ATOM 781 N N . ILE A 1 97 ? -4.292 -16.834 -11.554 1.00 97.88 97 ILE A N 1
ATOM 782 C CA . ILE A 1 97 ? -5.304 -15.780 -11.493 1.00 97.88 97 ILE A CA 1
ATOM 783 C C . ILE A 1 97 ? -5.152 -14.866 -12.706 1.00 97.88 97 ILE A C 1
ATOM 785 O O . ILE A 1 97 ? -4.056 -14.709 -13.250 1.00 97.88 97 ILE A O 1
ATOM 789 N N . GLU A 1 98 ? -6.249 -14.244 -13.112 1.00 98.38 98 GLU A N 1
ATOM 790 C CA . GLU A 1 98 ? -6.244 -13.143 -14.074 1.00 98.38 98 GLU A CA 1
ATOM 791 C C . GLU A 1 98 ? -6.431 -11.833 -13.315 1.00 98.38 98 GLU A C 1
ATOM 793 O O . GLU A 1 98 ? -7.256 -11.749 -12.404 1.00 98.38 98 GLU A O 1
ATOM 798 N N . VAL A 1 99 ? -5.659 -10.812 -13.672 1.00 98.06 99 VAL A N 1
ATOM 799 C CA . VAL A 1 99 ? -5.716 -9.497 -13.032 1.00 98.06 99 VAL A CA 1
ATOM 800 C C . VAL A 1 99 ? -5.910 -8.440 -14.100 1.00 98.06 99 VAL A C 1
ATOM 802 O O . VAL A 1 99 ? -5.015 -8.201 -14.908 1.00 98.06 99 VAL A O 1
ATOM 805 N N . TYR A 1 100 ? -7.078 -7.810 -14.099 1.00 98.50 100 TYR A N 1
ATOM 806 C CA . TYR A 1 100 ? -7.344 -6.622 -14.895 1.00 98.50 100 TYR A CA 1
ATOM 807 C C . TYR A 1 100 ? -6.681 -5.404 -14.258 1.00 98.50 100 TYR A C 1
ATOM 809 O O . TYR A 1 100 ? -6.649 -5.279 -13.032 1.00 98.50 100 TYR A O 1
ATOM 817 N N . PHE A 1 101 ? -6.173 -4.508 -15.096 1.00 98.06 101 PHE A N 1
ATOM 818 C CA . PHE A 1 101 ? -5.672 -3.203 -14.693 1.00 98.06 101 PHE A CA 1
ATOM 819 C C . PHE A 1 101 ? -5.747 -2.217 -15.861 1.00 98.06 101 PHE A C 1
ATOM 821 O O . PHE A 1 101 ? -5.782 -2.596 -17.034 1.00 98.06 101 PHE A O 1
ATOM 828 N N . GLU A 1 102 ? -5.742 -0.935 -15.528 1.00 98.12 102 GLU A N 1
ATOM 829 C CA . GLU A 1 102 ? -5.570 0.156 -16.481 1.00 98.12 102 GLU A CA 1
ATOM 830 C C . GLU A 1 102 ? -4.124 0.637 -16.434 1.00 98.12 102 GLU A C 1
ATOM 832 O O . GLU A 1 102 ? -3.539 0.737 -15.357 1.00 98.12 102 GLU A O 1
ATOM 837 N N . SER A 1 103 ? -3.532 0.911 -17.593 1.00 97.56 103 SER A N 1
ATOM 838 C CA . SER A 1 103 ? -2.166 1.412 -17.710 1.00 97.56 103 SER A CA 1
ATOM 839 C C . SER A 1 103 ? -2.148 2.752 -18.428 1.00 97.56 103 SER A C 1
ATOM 841 O O . SER A 1 103 ? -2.840 2.935 -19.428 1.00 97.56 103 SER A O 1
ATOM 843 N N . LEU A 1 104 ? -1.353 3.693 -17.922 1.00 97.62 104 LEU A N 1
ATOM 844 C CA . LEU A 1 104 ? -1.135 4.988 -18.553 1.00 97.62 104 LEU A CA 1
ATOM 845 C C . LEU A 1 104 ? 0.348 5.351 -18.545 1.00 97.62 104 LEU A C 1
ATOM 847 O O . LEU A 1 104 ? 1.009 5.347 -17.504 1.00 97.62 104 LEU A O 1
ATOM 851 N N . PHE A 1 105 ? 0.840 5.727 -19.719 1.00 97.88 105 PHE A N 1
ATOM 852 C CA . PHE A 1 105 ? 2.199 6.187 -19.947 1.00 97.88 105 PHE A CA 1
ATOM 853 C C . PHE A 1 105 ? 2.165 7.719 -20.091 1.00 97.88 105 PHE A C 1
ATOM 855 O O . PHE A 1 105 ? 1.922 8.259 -21.163 1.00 97.88 105 PHE A O 1
ATOM 862 N N . ASN A 1 106 ? 2.431 8.449 -19.008 1.00 95.31 106 ASN A N 1
ATOM 863 C CA . ASN A 1 106 ? 2.461 9.922 -18.949 1.00 95.31 106 ASN A CA 1
ATOM 864 C C . ASN A 1 106 ? 3.722 10.548 -19.595 1.00 95.31 106 ASN A C 1
ATOM 866 O O . ASN A 1 106 ? 4.036 11.734 -19.416 1.00 95.31 106 ASN A O 1
ATOM 870 N N . GLY A 1 107 ? 4.519 9.741 -20.289 1.00 94.81 107 GLY A N 1
ATOM 871 C CA . GLY A 1 107 ? 5.660 10.166 -21.089 1.00 94.81 107 GLY A CA 1
ATOM 872 C C . GLY A 1 107 ? 5.282 10.463 -22.534 1.00 94.81 107 GLY A C 1
ATOM 873 O O . GLY A 1 107 ? 4.135 10.734 -22.875 1.00 94.81 107 GLY A O 1
ATOM 874 N N . SER A 1 108 ? 6.292 10.422 -23.391 1.00 97.12 108 SER A N 1
ATOM 875 C CA . SER A 1 108 ? 6.132 10.564 -24.836 1.00 97.12 108 SER A CA 1
ATOM 876 C C . SER A 1 108 ? 6.916 9.460 -25.520 1.00 97.12 108 SER A C 1
ATOM 878 O O . SER A 1 108 ? 7.905 8.962 -24.980 1.00 97.12 108 SER A O 1
ATOM 880 N N . HIS A 1 109 ? 6.475 9.058 -26.700 1.00 98.25 109 HIS A N 1
ATOM 881 C CA . HIS A 1 109 ? 7.276 8.203 -27.557 1.00 98.25 109 HIS A CA 1
ATOM 882 C C . HIS A 1 109 ? 8.405 9.044 -28.193 1.00 98.25 109 HIS A C 1
ATOM 884 O O . HIS A 1 109 ? 8.251 10.247 -28.398 1.00 98.25 109 HIS A O 1
ATOM 890 N N . LYS A 1 110 ? 9.579 8.457 -28.460 1.00 97.94 110 LYS A N 1
ATOM 891 C CA . LYS A 1 110 ? 10.749 9.202 -28.975 1.00 97.94 110 LYS A CA 1
ATOM 892 C C . LYS A 1 110 ? 10.614 9.628 -30.438 1.00 97.94 110 LYS A C 1
ATOM 894 O O . LYS A 1 110 ? 11.257 10.590 -30.840 1.00 97.94 110 LYS A O 1
ATOM 899 N N . ILE A 1 111 ? 9.859 8.863 -31.226 1.00 98.00 111 ILE A N 1
ATOM 900 C CA . ILE A 1 111 ? 9.732 9.035 -32.686 1.00 98.00 111 ILE A CA 1
ATOM 901 C C . ILE A 1 111 ? 8.307 9.459 -33.070 1.00 98.00 111 ILE A C 1
ATOM 903 O O . ILE A 1 111 ? 8.121 10.492 -33.699 1.00 98.00 111 ILE A O 1
ATOM 907 N N . LEU A 1 112 ? 7.308 8.662 -32.684 1.00 97.62 112 LEU A N 1
ATOM 908 C CA . LEU A 1 112 ? 5.885 8.955 -32.864 1.00 97.62 112 LEU A CA 1
ATOM 909 C C . LEU A 1 112 ? 5.427 10.156 -32.022 1.00 97.62 112 LEU A C 1
ATOM 911 O O . LEU A 1 112 ? 5.803 10.284 -30.857 1.00 97.62 112 LEU A O 1
ATOM 915 N N . SER A 1 113 ? 4.607 11.021 -32.621 1.00 97.00 113 SER A N 1
ATOM 916 C CA . SER A 1 113 ? 4.039 12.213 -31.976 1.00 97.00 113 SER A CA 1
ATOM 917 C C . SER A 1 113 ? 2.740 11.944 -31.218 1.00 97.00 113 SER A C 1
ATOM 919 O O . SER A 1 113 ? 2.297 12.799 -30.446 1.00 97.00 113 SER A O 1
ATOM 921 N N . ASP A 1 114 ? 2.115 10.790 -31.455 1.00 97.69 114 ASP A N 1
ATOM 922 C CA . ASP A 1 114 ? 0.855 10.415 -30.826 1.00 97.69 114 ASP A CA 1
ATOM 923 C C . ASP A 1 114 ? 1.020 10.275 -29.313 1.00 97.69 114 ASP A C 1
ATOM 925 O O . ASP A 1 114 ? 2.051 9.833 -28.792 1.00 97.69 114 ASP A O 1
ATOM 929 N N . LYS A 1 115 ? -0.010 10.701 -28.583 1.00 97.12 115 LYS A N 1
ATOM 930 C CA . LYS A 1 115 ? -0.029 10.606 -27.126 1.00 97.12 115 LYS A CA 1
ATOM 931 C C . LYS A 1 115 ? -0.501 9.221 -26.722 1.00 97.12 115 LYS A C 1
ATOM 933 O O . LYS A 1 115 ? -1.473 8.720 -27.276 1.00 97.12 115 LYS A O 1
ATOM 938 N N . TYR A 1 116 ? 0.124 8.665 -25.691 1.00 97.88 116 TYR A N 1
ATOM 939 C CA . TYR A 1 116 ? -0.407 7.477 -25.041 1.00 97.88 116 TYR A CA 1
ATOM 940 C C . TYR A 1 116 ? -1.790 7.760 -24.454 1.00 97.88 116 TYR A C 1
ATOM 942 O O . TYR A 1 116 ? -2.034 8.814 -23.857 1.00 97.88 116 TYR A O 1
ATOM 950 N N . THR A 1 117 ? -2.679 6.788 -24.598 1.00 97.25 117 THR A N 1
ATOM 951 C CA . THR A 1 117 ? -3.990 6.760 -23.954 1.00 97.25 117 THR A CA 1
ATOM 952 C C . THR A 1 117 ? -3.996 5.728 -22.834 1.00 97.25 117 THR A C 1
ATOM 954 O O . THR A 1 117 ? -3.085 4.910 -22.717 1.00 97.25 117 THR A O 1
ATOM 957 N N . VAL A 1 118 ? -5.032 5.752 -21.996 1.00 97.88 118 VAL A N 1
ATOM 958 C CA . VAL A 1 118 ? -5.237 4.685 -21.011 1.00 97.88 118 VAL A CA 1
ATOM 959 C C . VAL A 1 118 ? -5.529 3.386 -21.758 1.00 97.88 118 VAL A C 1
ATOM 961 O O . VAL A 1 118 ? -6.479 3.330 -22.539 1.00 97.88 118 VAL A O 1
ATOM 964 N N . THR A 1 119 ? -4.739 2.347 -21.503 1.00 97.94 119 THR A N 1
ATOM 965 C CA . THR A 1 119 ? -4.973 1.004 -22.038 1.00 97.94 119 THR A CA 1
ATOM 966 C C . THR A 1 119 ? -5.557 0.105 -20.960 1.00 97.94 119 THR A C 1
ATOM 968 O O . THR A 1 119 ? -5.233 0.213 -19.777 1.00 97.94 119 THR A O 1
ATOM 971 N N . LYS A 1 120 ? -6.453 -0.795 -21.365 1.00 98.25 120 LYS A N 1
ATOM 972 C CA . LYS A 1 120 ? -7.078 -1.780 -20.476 1.00 98.25 120 LYS A CA 1
ATOM 973 C C . LYS A 1 120 ? -6.416 -3.124 -20.703 1.00 98.25 120 LYS A C 1
ATOM 975 O O . LYS A 1 120 ? -6.366 -3.592 -21.840 1.00 98.25 120 LYS A O 1
ATOM 980 N N . ARG A 1 121 ? -5.895 -3.739 -19.647 1.00 98.38 121 ARG A N 1
ATOM 981 C CA . ARG A 1 121 ? -4.986 -4.884 -19.743 1.00 98.38 121 ARG A CA 1
ATOM 982 C C . ARG A 1 121 ? -5.400 -5.981 -18.777 1.00 98.38 121 ARG A C 1
ATOM 984 O O . ARG A 1 121 ? -6.044 -5.717 -17.766 1.00 98.38 121 ARG A O 1
ATOM 991 N N . VAL A 1 122 ? -5.020 -7.211 -19.091 1.00 98.56 122 VAL A N 1
ATOM 992 C CA . VAL A 1 122 ? -5.183 -8.377 -18.225 1.00 98.56 122 VAL A CA 1
ATOM 993 C C . VAL A 1 122 ? -3.851 -9.106 -18.141 1.00 98.56 122 VAL A C 1
ATOM 995 O O . VAL A 1 122 ? -3.301 -9.529 -19.155 1.00 98.56 122 VAL A O 1
ATOM 998 N N . ALA A 1 123 ? -3.332 -9.249 -16.925 1.00 98.69 123 ALA A N 1
ATOM 999 C CA . ALA A 1 123 ? -2.175 -10.082 -16.636 1.00 98.69 123 ALA A CA 1
ATOM 1000 C C . ALA A 1 123 ? -2.629 -11.468 -16.170 1.00 98.69 123 ALA A C 1
ATOM 1002 O O . ALA A 1 123 ? -3.429 -11.582 -15.241 1.00 98.69 123 ALA A O 1
ATOM 1003 N N . THR A 1 124 ? -2.067 -12.518 -16.762 1.00 98.50 124 THR A N 1
ATOM 1004 C CA . THR A 1 124 ? -2.186 -13.883 -16.236 1.00 98.50 124 THR A CA 1
ATOM 1005 C C . THR A 1 124 ? -1.037 -14.126 -15.269 1.00 98.50 124 THR A C 1
ATOM 1007 O O . THR A 1 124 ? 0.127 -14.043 -15.663 1.00 98.50 124 THR A O 1
ATOM 1010 N N . ILE A 1 125 ? -1.335 -14.440 -14.009 1.00 98.31 125 ILE A N 1
ATOM 1011 C CA . ILE A 1 125 ? -0.333 -14.689 -12.968 1.00 98.31 125 ILE A CA 1
ATOM 1012 C C . ILE A 1 125 ? -0.396 -16.159 -12.565 1.00 98.31 125 ILE A C 1
ATOM 1014 O O . ILE A 1 125 ? -1.361 -16.603 -11.944 1.00 98.31 125 ILE A O 1
ATOM 1018 N N . LYS A 1 126 ? 0.651 -16.911 -12.903 1.00 98.38 126 LYS A N 1
ATOM 1019 C CA . LYS A 1 126 ? 0.829 -18.310 -12.513 1.00 98.38 126 LYS A CA 1
ATOM 1020 C C . LYS A 1 126 ? 1.336 -18.385 -11.076 1.00 98.38 126 LYS A C 1
ATOM 1022 O O . LYS A 1 126 ? 2.288 -17.692 -10.720 1.00 98.38 126 LYS A O 1
ATOM 1027 N N . ALA A 1 127 ? 0.733 -19.250 -10.270 1.00 97.25 127 ALA A N 1
ATOM 1028 C CA . ALA A 1 127 ? 1.163 -19.549 -8.913 1.00 97.25 127 ALA A CA 1
ATOM 1029 C C . ALA A 1 127 ? 1.774 -20.956 -8.849 1.00 97.25 127 ALA A C 1
ATOM 1031 O O . ALA A 1 127 ? 1.134 -21.948 -9.195 1.00 97.25 127 ALA A O 1
ATOM 1032 N N . GLU A 1 128 ? 3.010 -21.054 -8.368 1.00 96.12 128 GLU A N 1
ATOM 1033 C CA . GLU A 1 128 ? 3.719 -22.318 -8.164 1.00 96.12 128 GLU A CA 1
ATOM 1034 C C . GLU A 1 128 ? 4.182 -22.442 -6.717 1.00 96.12 128 GLU A C 1
ATOM 1036 O O . GLU A 1 128 ? 4.715 -21.496 -6.138 1.00 96.12 128 GLU A O 1
ATOM 1041 N N . LYS A 1 129 ? 4.021 -23.622 -6.118 1.00 95.69 129 LYS A N 1
ATOM 1042 C CA . LYS A 1 129 ? 4.497 -23.875 -4.757 1.00 95.69 129 LYS A CA 1
ATOM 1043 C C . LYS A 1 129 ? 5.892 -24.493 -4.801 1.00 95.69 129 LYS A C 1
ATOM 1045 O O . LYS A 1 129 ? 6.053 -25.635 -5.221 1.00 95.69 129 LYS A O 1
ATOM 1050 N N . GLN A 1 130 ? 6.899 -23.764 -4.330 1.00 93.81 130 GLN A N 1
ATOM 1051 C CA . GLN A 1 130 ? 8.293 -24.209 -4.281 1.00 93.81 130 GLN A CA 1
ATOM 1052 C C . GLN A 1 130 ? 8.768 -24.238 -2.825 1.00 93.81 130 GLN A C 1
ATOM 1054 O O . GLN A 1 130 ? 8.747 -23.221 -2.136 1.00 93.81 130 GLN A O 1
ATOM 1059 N N . LYS A 1 131 ? 9.170 -25.417 -2.327 1.00 94.44 131 LYS A N 1
ATOM 1060 C CA . LYS A 1 131 ? 9.611 -25.619 -0.927 1.00 94.44 131 LYS A CA 1
ATOM 1061 C C . LYS A 1 131 ? 8.614 -25.073 0.114 1.00 94.44 131 LYS A C 1
ATOM 1063 O O . LYS A 1 131 ? 9.002 -24.507 1.128 1.00 94.44 131 LYS A O 1
ATOM 1068 N N . GLY A 1 132 ? 7.317 -25.215 -0.162 1.00 92.12 132 GLY A N 1
ATOM 1069 C CA . GLY A 1 132 ? 6.246 -24.738 0.717 1.00 92.12 132 GLY A CA 1
ATOM 1070 C C . GLY A 1 132 ? 5.848 -23.268 0.533 1.00 92.12 132 GLY A C 1
ATOM 1071 O O . GLY A 1 132 ? 4.807 -22.879 1.057 1.00 92.12 132 GLY A O 1
ATOM 1072 N N . ILE A 1 133 ? 6.601 -22.485 -0.244 1.00 90.81 133 ILE A N 1
ATOM 1073 C CA . ILE A 1 133 ? 6.351 -21.059 -0.487 1.00 90.81 133 ILE A CA 1
ATOM 1074 C C . ILE A 1 133 ? 5.675 -20.890 -1.850 1.00 90.81 133 ILE A C 1
ATOM 1076 O O . ILE A 1 133 ? 6.104 -21.482 -2.840 1.00 90.81 133 ILE A O 1
ATOM 1080 N N . TRP A 1 134 ? 4.612 -20.088 -1.906 1.00 92.38 134 TRP A N 1
ATOM 1081 C CA . TRP A 1 134 ? 3.982 -19.709 -3.168 1.00 92.38 134 TRP A CA 1
ATOM 1082 C C . TRP A 1 134 ? 4.826 -18.659 -3.886 1.00 92.38 134 TRP A C 1
ATOM 1084 O O . TRP A 1 134 ? 5.100 -17.589 -3.346 1.00 92.38 134 TRP A O 1
ATOM 1094 N N . LYS A 1 135 ? 5.217 -18.969 -5.117 1.00 94.94 135 LYS A N 1
ATOM 1095 C CA . LYS A 1 135 ? 5.874 -18.066 -6.052 1.00 94.94 135 LYS A CA 1
ATOM 1096 C C . LYS A 1 135 ? 4.867 -17.688 -7.132 1.00 94.94 135 LYS A C 1
ATOM 1098 O O . LYS A 1 135 ? 4.271 -18.567 -7.748 1.00 94.94 135 LYS A O 1
ATOM 1103 N N . MET A 1 136 ? 4.669 -16.393 -7.342 1.00 96.75 136 MET A N 1
ATOM 1104 C CA . MET A 1 136 ? 3.748 -15.863 -8.347 1.00 96.75 136 MET A CA 1
ATOM 1105 C C . MET A 1 136 ? 4.546 -15.217 -9.476 1.00 96.75 136 MET A C 1
ATOM 1107 O O . MET A 1 136 ? 5.407 -14.382 -9.207 1.00 96.75 136 MET A O 1
ATOM 1111 N N . LEU A 1 137 ? 4.275 -15.609 -10.718 1.00 98.06 137 LEU A N 1
ATOM 1112 C CA . LEU A 1 137 ? 4.996 -15.153 -11.907 1.00 98.06 137 LEU A CA 1
ATOM 1113 C C . LEU A 1 137 ? 4.007 -14.761 -13.006 1.00 98.06 137 LEU A C 1
ATOM 1115 O O . LEU A 1 137 ? 3.015 -15.452 -13.233 1.00 98.06 137 LEU A O 1
ATOM 1119 N N . ILE A 1 138 ? 4.281 -13.665 -13.709 1.00 98.56 138 ILE A N 1
ATOM 1120 C CA . ILE A 1 138 ? 3.462 -13.216 -14.840 1.00 98.56 138 ILE A CA 1
ATOM 1121 C C . ILE A 1 138 ? 3.723 -14.138 -16.034 1.00 98.56 138 ILE A C 1
ATOM 1123 O O . ILE A 1 138 ? 4.861 -14.266 -16.482 1.00 98.56 138 ILE A O 1
ATOM 1127 N N . ALA A 1 139 ? 2.668 -14.769 -16.541 1.00 98.50 139 ALA A N 1
ATOM 1128 C CA . ALA A 1 139 ? 2.704 -15.689 -17.674 1.00 98.50 139 ALA A CA 1
ATOM 1129 C C . ALA A 1 139 ? 2.306 -15.023 -19.002 1.00 98.50 139 ALA A C 1
ATOM 1131 O O . ALA A 1 139 ? 2.777 -15.446 -20.054 1.00 98.50 139 ALA A O 1
ATOM 1132 N N . SER A 1 140 ? 1.465 -13.986 -18.967 1.00 98.62 140 SER A N 1
ATOM 1133 C CA . SER A 1 140 ? 1.115 -13.173 -20.138 1.00 98.62 140 SER A CA 1
ATOM 1134 C C . SER A 1 140 ? 0.510 -11.834 -19.730 1.00 98.62 140 SER A C 1
ATOM 1136 O O . SER A 1 140 ? 0.010 -11.696 -18.607 1.00 98.62 140 SER A O 1
ATOM 1138 N N . ILE A 1 141 ? 0.548 -10.857 -20.639 1.00 98.56 141 ILE A N 1
ATOM 1139 C CA . ILE A 1 141 ? -0.174 -9.585 -20.510 1.00 98.56 141 ILE A CA 1
ATOM 1140 C C . ILE A 1 141 ? -0.818 -9.242 -21.846 1.00 98.56 141 ILE A C 1
ATOM 1142 O O . ILE A 1 141 ? -0.131 -9.050 -22.845 1.00 98.56 141 ILE A O 1
ATOM 1146 N N . VAL A 1 142 ? -2.140 -9.145 -21.846 1.00 98.62 142 VAL A N 1
ATOM 1147 C CA . VAL A 1 142 ? -2.950 -8.927 -23.048 1.00 98.62 142 VAL A CA 1
ATOM 1148 C C . VAL A 1 142 ? -3.874 -7.729 -22.858 1.00 98.62 142 VAL A C 1
ATOM 1150 O O . VAL A 1 142 ? -4.148 -7.320 -21.728 1.00 98.62 142 VAL A O 1
ATOM 1153 N N . PHE A 1 143 ? -4.380 -7.152 -23.939 1.00 98.56 143 PHE A N 1
ATOM 1154 C CA . PHE A 1 143 ? -5.452 -6.174 -23.897 1.00 98.56 143 PHE A CA 1
ATOM 1155 C C . PHE A 1 143 ? -6.745 -6.826 -23.407 1.00 98.56 143 PHE A C 1
ATOM 1157 O O . PHE A 1 143 ? -7.102 -7.964 -23.728 1.00 98.56 143 PHE A O 1
ATOM 1164 N N . TYR A 1 144 ? -7.488 -6.069 -22.611 1.00 98.06 144 TYR A N 1
ATOM 1165 C CA . TYR A 1 144 ? -8.792 -6.479 -22.132 1.00 98.06 144 TYR A CA 1
ATOM 1166 C C . TYR A 1 144 ? -9.785 -6.585 -23.298 1.00 98.06 144 TYR A C 1
ATOM 1168 O O . TYR A 1 144 ? -10.219 -5.589 -23.868 1.00 98.06 144 TYR A O 1
ATOM 1176 N N . SER A 1 145 ? -10.197 -7.813 -23.601 1.00 97.62 145 SER A N 1
ATOM 1177 C CA . SER A 1 145 ? -11.384 -8.122 -24.403 1.00 97.62 145 SER A CA 1
ATOM 1178 C C . SER A 1 145 ? -12.574 -8.526 -23.512 1.00 97.62 145 SER A C 1
ATOM 1180 O O . SER A 1 145 ? -12.453 -9.515 -22.782 1.00 97.62 145 SER A O 1
ATOM 1182 N N . PRO A 1 146 ? -13.745 -7.861 -23.604 1.00 96.19 146 PRO A N 1
ATOM 1183 C CA . PRO A 1 146 ? -14.944 -8.230 -22.838 1.00 96.19 146 PRO A CA 1
ATOM 1184 C C . PRO A 1 146 ? -15.445 -9.658 -23.097 1.00 96.19 146 PRO A C 1
ATOM 1186 O O . PRO A 1 146 ? -16.062 -10.275 -22.232 1.00 96.19 146 PRO A O 1
ATOM 1189 N N . GLN A 1 147 ? -15.183 -10.198 -24.290 1.00 96.44 147 GLN A N 1
ATOM 1190 C CA . GLN A 1 147 ? -15.621 -11.541 -24.680 1.00 96.44 147 GLN A CA 1
ATOM 1191 C C . GLN A 1 147 ? -14.792 -12.632 -23.988 1.00 96.44 147 GLN A C 1
ATOM 1193 O O . GLN A 1 147 ? -15.333 -13.674 -23.612 1.00 96.44 147 GLN A O 1
ATOM 1198 N N . LYS A 1 148 ? -13.488 -12.378 -23.805 1.00 97.00 148 LYS A N 1
ATOM 1199 C CA . LYS A 1 148 ? -12.539 -13.311 -23.181 1.00 97.00 148 LYS A CA 1
ATOM 1200 C C . LYS A 1 148 ? -12.482 -13.152 -21.659 1.00 97.00 148 LYS A C 1
ATOM 1202 O O . LYS A 1 148 ? -12.430 -14.146 -20.944 1.00 97.00 148 LYS A O 1
ATOM 1207 N N . HIS A 1 149 ? -12.554 -11.922 -21.152 1.00 97.62 149 HIS A N 1
ATOM 1208 C CA . HIS A 1 149 ? -12.291 -11.597 -19.746 1.00 97.62 149 HIS A CA 1
ATOM 1209 C C . HIS A 1 149 ? -13.574 -11.255 -18.980 1.00 97.62 149 HIS A C 1
ATOM 1211 O O . HIS A 1 149 ? -13.735 -10.161 -18.437 1.00 97.62 149 HIS A O 1
ATOM 1217 N N . LYS A 1 150 ? -14.509 -12.209 -18.933 1.00 97.25 150 LYS A N 1
ATOM 1218 C CA . LYS A 1 150 ? -15.839 -12.010 -18.328 1.00 97.25 150 LYS A CA 1
ATOM 1219 C C . LYS A 1 150 ? -15.799 -11.631 -16.842 1.00 97.25 150 LYS A C 1
ATOM 1221 O O . LYS A 1 150 ? -16.721 -10.968 -16.377 1.00 97.25 150 LYS A O 1
ATOM 1226 N N . PHE A 1 151 ? -14.736 -12.004 -16.123 1.00 96.94 151 PHE A N 1
ATOM 1227 C CA . PHE A 1 151 ? -14.579 -11.717 -14.692 1.00 96.94 151 PHE A CA 1
ATOM 1228 C C . PHE A 1 151 ? -14.607 -10.214 -14.376 1.00 96.94 151 PHE A C 1
ATOM 1230 O O . PHE A 1 151 ? -15.086 -9.819 -13.319 1.00 96.94 151 PHE A O 1
ATOM 1237 N N . VAL A 1 152 ? -14.145 -9.369 -15.305 1.00 95.94 152 VAL A N 1
ATOM 1238 C CA . VAL A 1 152 ? -14.159 -7.911 -15.130 1.00 95.94 152 VAL A CA 1
ATOM 1239 C C . VAL A 1 152 ? -15.594 -7.400 -15.096 1.00 95.94 152 VAL A C 1
ATOM 1241 O O . VAL A 1 152 ? -15.955 -6.654 -14.194 1.00 95.94 152 VAL A O 1
ATOM 1244 N N . GLN A 1 153 ? -16.432 -7.848 -16.035 1.00 94.38 153 GLN A N 1
ATOM 1245 C CA . GLN A 1 153 ? -17.839 -7.444 -16.066 1.00 94.38 153 GLN A CA 1
ATOM 1246 C C . GLN A 1 153 ? -18.609 -7.992 -14.872 1.00 94.38 153 GLN A C 1
ATOM 1248 O O . GLN A 1 153 ? -19.345 -7.247 -14.245 1.00 94.38 153 GLN A O 1
ATOM 1253 N N . GLN A 1 154 ? -18.363 -9.246 -14.486 1.00 94.12 154 GLN A N 1
ATOM 1254 C CA . GLN A 1 154 ? -18.973 -9.830 -13.288 1.00 94.12 154 GLN A CA 1
ATOM 1255 C C . GLN A 1 154 ? -18.664 -9.013 -12.025 1.00 94.12 154 GLN A C 1
ATOM 1257 O O . GLN A 1 154 ? -19.546 -8.806 -11.195 1.00 94.12 154 GLN A O 1
ATOM 1262 N N . TYR A 1 155 ? -17.431 -8.517 -11.894 1.00 91.25 155 TYR A N 1
ATOM 1263 C CA . TYR A 1 155 ? -17.041 -7.652 -10.785 1.00 91.25 155 TYR A CA 1
ATOM 1264 C C . TYR A 1 155 ? -17.717 -6.274 -10.843 1.00 91.25 155 TYR A C 1
ATOM 1266 O O . TYR A 1 155 ? -18.207 -5.783 -9.828 1.00 91.25 155 TYR A O 1
ATOM 1274 N N . LEU A 1 156 ? -17.783 -5.654 -12.025 1.00 87.62 156 LEU A N 1
ATOM 1275 C CA . LEU A 1 156 ? -18.470 -4.370 -12.200 1.00 87.62 156 LEU A CA 1
ATOM 1276 C C . LEU A 1 156 ? -19.978 -4.488 -11.930 1.00 87.62 156 LEU A C 1
ATOM 1278 O O . LEU A 1 156 ? -20.551 -3.625 -11.266 1.00 87.62 156 LEU A O 1
ATOM 1282 N N . ASP A 1 157 ? -20.608 -5.575 -12.373 1.00 92.88 157 ASP A N 1
ATOM 1283 C CA . ASP A 1 157 ? -22.012 -5.883 -12.095 1.00 92.88 157 ASP A CA 1
ATOM 1284 C C . ASP A 1 157 ? -22.252 -6.083 -10.591 1.00 92.88 157 ASP A C 1
ATOM 1286 O O . ASP A 1 157 ? -23.241 -5.586 -10.047 1.00 92.88 157 ASP A O 1
ATOM 1290 N N . TYR A 1 158 ? -21.327 -6.763 -9.904 1.00 88.62 158 TYR A N 1
ATOM 1291 C CA . TYR A 1 158 ? -21.358 -6.925 -8.451 1.00 88.62 158 TYR A CA 1
ATOM 1292 C C . TYR A 1 158 ? -21.299 -5.571 -7.725 1.00 88.62 158 TYR A C 1
ATOM 1294 O O . TYR A 1 158 ? -22.170 -5.296 -6.900 1.00 88.62 158 TYR A O 1
ATOM 1302 N N . LEU A 1 159 ? -20.350 -4.695 -8.081 1.00 78.75 159 LEU A N 1
ATOM 1303 C CA . LEU A 1 159 ? -20.239 -3.359 -7.479 1.00 78.75 159 LEU A CA 1
ATOM 1304 C C . LEU A 1 159 ? -21.493 -2.511 -7.716 1.00 78.75 159 LEU A C 1
ATOM 1306 O O . LEU A 1 159 ? -21.981 -1.853 -6.799 1.00 78.75 159 LEU A O 1
ATOM 1310 N N . ASN A 1 160 ? -22.047 -2.552 -8.929 1.00 82.56 160 ASN A N 1
ATOM 1311 C CA . ASN A 1 160 ? -23.277 -1.827 -9.245 1.00 82.56 160 ASN A CA 1
ATOM 1312 C C . ASN A 1 160 ? -24.463 -2.323 -8.405 1.00 82.56 160 ASN A C 1
ATOM 1314 O O . ASN A 1 160 ? -25.290 -1.519 -7.973 1.00 82.56 160 ASN A O 1
ATOM 1318 N N . LYS A 1 161 ? -24.535 -3.632 -8.136 1.00 87.94 161 LYS A N 1
ATOM 1319 C CA . LYS A 1 161 ? -25.565 -4.217 -7.272 1.00 87.94 161 LYS A CA 1
ATOM 1320 C C . LYS A 1 161 ? -25.385 -3.815 -5.806 1.00 87.94 161 LYS A C 1
ATOM 1322 O O . LYS A 1 161 ? -26.375 -3.498 -5.153 1.00 87.94 161 LYS A O 1
ATOM 1327 N N . GLU A 1 162 ? -24.154 -3.804 -5.298 1.00 77.56 162 GLU A N 1
ATOM 1328 C CA . GLU A 1 162 ? -23.849 -3.421 -3.911 1.00 77.56 162 GLU A CA 1
ATOM 1329 C C . GLU A 1 162 ? -24.171 -1.941 -3.653 1.00 77.56 162 GLU A C 1
ATOM 1331 O O . GLU A 1 162 ? -24.898 -1.627 -2.713 1.00 77.56 162 GLU A O 1
ATOM 1336 N N . ILE A 1 163 ? -23.775 -1.045 -4.564 1.00 72.12 163 ILE A N 1
ATOM 1337 C CA . ILE A 1 163 ? -24.113 0.388 -4.487 1.00 72.12 163 ILE A CA 1
ATOM 1338 C C . ILE A 1 163 ? -25.637 0.599 -4.493 1.00 72.12 163 ILE A C 1
ATOM 1340 O O . ILE A 1 163 ? -26.157 1.435 -3.749 1.00 72.12 163 ILE A O 1
ATOM 1344 N N . GLN A 1 164 ? -26.377 -0.169 -5.302 1.00 71.12 164 GLN A N 1
ATOM 1345 C CA . GLN A 1 164 ? -27.840 -0.119 -5.291 1.00 71.12 164 GLN A CA 1
ATOM 1346 C C . GLN A 1 164 ? -28.425 -0.615 -3.962 1.00 71.12 164 GLN A C 1
ATOM 1348 O O . GLN A 1 164 ? -29.337 0.026 -3.438 1.00 71.12 164 GLN A O 1
ATOM 1353 N N . MET A 1 165 ? -27.895 -1.699 -3.389 1.00 65.25 165 MET A N 1
ATOM 1354 C CA . MET A 1 165 ? -28.357 -2.228 -2.102 1.00 65.25 165 MET A CA 1
ATOM 1355 C C . MET A 1 165 ? -28.102 -1.259 -0.946 1.00 65.25 165 MET A C 1
ATOM 1357 O O . MET A 1 165 ? -29.022 -1.025 -0.166 1.00 65.25 165 MET A O 1
ATOM 1361 N N . ASP A 1 166 ? -26.927 -0.631 -0.878 1.00 64.38 166 ASP A N 1
ATOM 1362 C CA . ASP A 1 166 ? -26.622 0.376 0.147 1.00 64.38 166 ASP A CA 1
ATOM 1363 C C . ASP A 1 166 ? -27.530 1.602 0.014 1.00 64.38 166 ASP A C 1
ATOM 1365 O O . ASP A 1 166 ? -28.078 2.094 1.002 1.00 64.38 166 ASP A O 1
ATOM 1369 N N . SER A 1 167 ? -27.776 2.059 -1.218 1.00 64.94 167 SER A N 1
ATOM 1370 C CA . SER A 1 167 ? -28.708 3.166 -1.454 1.00 64.94 167 SER A CA 1
ATOM 1371 C C . SER A 1 167 ? -30.148 2.815 -1.048 1.00 64.94 167 SER A C 1
ATOM 1373 O O . SER A 1 167 ? -30.843 3.647 -0.467 1.00 64.94 167 SER A O 1
ATOM 1375 N N . MET A 1 168 ? -30.585 1.570 -1.275 1.00 62.03 168 MET A N 1
ATOM 1376 C CA . MET A 1 168 ? -31.897 1.083 -0.842 1.00 62.03 168 MET A CA 1
ATOM 1377 C C . MET A 1 168 ? -31.981 0.908 0.672 1.00 62.03 168 MET A C 1
ATOM 1379 O O . MET A 1 168 ? -33.016 1.240 1.242 1.00 62.03 168 MET A O 1
ATOM 1383 N N . GLN A 1 169 ? -30.928 0.423 1.331 1.00 65.50 169 GLN A N 1
ATOM 1384 C CA . GLN A 1 169 ? -30.918 0.251 2.782 1.00 65.50 169 GLN A CA 1
ATOM 1385 C C . GLN A 1 169 ? -31.034 1.604 3.488 1.00 65.50 169 GLN A C 1
ATOM 1387 O O . GLN A 1 169 ? -31.857 1.748 4.385 1.00 65.50 169 GLN A O 1
ATOM 1392 N N . VAL A 1 170 ? -30.329 2.633 3.002 1.00 69.62 170 VAL A N 1
ATOM 1393 C CA . VAL A 1 170 ? -30.470 4.011 3.506 1.00 69.62 170 VAL A CA 1
ATOM 1394 C C . VAL A 1 170 ? -31.907 4.533 3.340 1.00 69.62 170 VAL A C 1
ATOM 1396 O O . VAL A 1 170 ? -32.436 5.197 4.236 1.00 69.62 170 VAL A O 1
ATOM 1399 N N . VAL A 1 171 ? -32.578 4.214 2.226 1.00 64.62 171 VAL A N 1
ATOM 1400 C CA . VAL A 1 171 ? -33.990 4.582 1.990 1.00 64.62 171 VAL A CA 1
ATOM 1401 C C . VAL A 1 171 ? -34.947 3.793 2.896 1.00 64.62 171 VAL A C 1
ATOM 1403 O O . VAL A 1 171 ? -35.900 4.360 3.426 1.00 64.62 171 VAL A O 1
ATOM 1406 N N . ILE A 1 172 ? -34.696 2.502 3.117 1.00 71.00 172 ILE A N 1
ATOM 1407 C CA . ILE A 1 172 ? -35.490 1.652 4.014 1.00 71.00 172 ILE A CA 1
ATOM 1408 C C . ILE A 1 172 ? -35.340 2.112 5.467 1.00 71.00 172 ILE A C 1
ATOM 1410 O O . ILE A 1 172 ? -36.337 2.207 6.179 1.00 71.00 172 ILE A O 1
ATOM 1414 N N . ASP A 1 173 ? -34.129 2.453 5.901 1.00 74.88 173 ASP A N 1
ATOM 1415 C CA . ASP A 1 173 ? -33.858 2.917 7.262 1.00 74.88 173 ASP A CA 1
ATOM 1416 C C . ASP A 1 173 ? -34.520 4.276 7.527 1.00 74.88 173 ASP A C 1
ATOM 1418 O O . ASP A 1 173 ? -35.134 4.478 8.576 1.00 74.88 173 ASP A O 1
ATOM 1422 N N . SER A 1 174 ? -34.497 5.182 6.545 1.00 69.00 174 SER A N 1
ATOM 1423 C CA . SER A 1 174 ? -35.217 6.460 6.634 1.00 69.00 174 SER A CA 1
ATOM 1424 C C . SER A 1 174 ? -36.742 6.290 6.585 1.00 69.00 174 SER A C 1
ATOM 1426 O O . SER A 1 174 ? -37.459 6.980 7.313 1.00 69.00 174 SER A O 1
ATOM 1428 N N . LEU A 1 175 ? -37.264 5.330 5.814 1.00 68.62 175 LEU A N 1
ATOM 1429 C CA . LEU A 1 175 ? -38.687 4.965 5.841 1.00 68.62 175 LEU A CA 1
ATOM 1430 C C . LEU A 1 175 ? -39.108 4.372 7.191 1.00 68.62 175 LEU A C 1
ATOM 1432 O O . LEU A 1 175 ? -40.138 4.774 7.732 1.00 68.62 175 LEU A O 1
ATOM 1436 N N . HIS A 1 176 ? -38.319 3.464 7.766 1.00 74.62 176 HIS A N 1
ATOM 1437 C CA . HIS A 1 176 ? -38.591 2.904 9.090 1.00 74.62 176 HIS A CA 1
ATOM 1438 C C . HIS A 1 176 ? -38.542 3.971 10.181 1.00 74.62 176 HIS A C 1
ATOM 1440 O O . HIS A 1 176 ? -39.421 3.988 11.042 1.00 74.62 176 HIS A O 1
ATOM 1446 N N . GLN A 1 177 ? -37.588 4.902 10.110 1.00 74.94 177 GLN A N 1
ATOM 1447 C CA . GLN A 1 177 ? -37.521 6.038 11.024 1.00 74.94 177 GLN A CA 1
ATOM 1448 C C . GLN A 1 177 ? -38.787 6.904 10.938 1.00 74.94 177 GLN A C 1
ATOM 1450 O O . GLN A 1 177 ? -39.374 7.235 11.967 1.00 74.94 177 GLN A O 1
ATOM 1455 N N . ASN A 1 178 ? -39.267 7.208 9.729 1.00 70.31 178 ASN A N 1
ATOM 1456 C CA . ASN A 1 178 ? -40.487 7.995 9.537 1.00 70.31 178 ASN A CA 1
ATOM 1457 C C . ASN A 1 178 ? -41.749 7.257 10.018 1.00 70.31 178 ASN A C 1
ATOM 1459 O O . ASN A 1 178 ? -42.626 7.868 10.625 1.00 70.31 178 ASN A O 1
ATOM 1463 N N . ILE A 1 179 ? -41.833 5.940 9.804 1.00 75.50 179 ILE A N 1
ATOM 1464 C CA . ILE A 1 179 ? -42.940 5.107 10.303 1.00 75.50 179 ILE A CA 1
ATOM 1465 C C . ILE A 1 179 ? -42.921 5.027 11.836 1.00 75.50 179 ILE A C 1
ATOM 1467 O O . ILE A 1 179 ? -43.978 5.001 12.462 1.00 75.50 179 ILE A O 1
ATOM 1471 N N . GLN A 1 180 ? -41.741 4.992 12.453 1.00 70.12 180 GLN A N 1
ATOM 1472 C CA . GLN A 1 180 ? -41.602 4.958 13.906 1.00 70.12 180 GLN A CA 1
ATOM 1473 C C . GLN A 1 180 ? -41.978 6.302 14.544 1.00 70.12 180 GLN A C 1
ATOM 1475 O O . GLN A 1 180 ? -42.693 6.305 15.541 1.00 70.12 180 GLN A O 1
ATOM 1480 N N . ILE A 1 181 ? -41.614 7.426 13.913 1.00 67.81 181 ILE A N 1
ATOM 1481 C CA . ILE A 1 181 ? -42.067 8.771 14.309 1.00 67.81 181 ILE A CA 1
ATOM 1482 C C . ILE A 1 181 ? -43.598 8.879 14.206 1.00 67.81 181 ILE A C 1
ATOM 1484 O O . ILE A 1 181 ? -44.241 9.316 15.155 1.00 67.81 181 ILE A O 1
ATOM 1488 N N . ALA A 1 182 ? -44.197 8.403 13.109 1.00 66.12 182 ALA A N 1
ATOM 1489 C CA . ALA A 1 182 ? -45.652 8.426 12.931 1.00 66.12 182 ALA A CA 1
ATOM 1490 C C . ALA A 1 182 ? -46.398 7.536 13.948 1.00 66.12 182 ALA A C 1
ATOM 1492 O O . ALA A 1 182 ? -47.468 7.898 14.427 1.00 66.12 182 ALA A O 1
ATOM 1493 N N . LYS A 1 183 ? -45.824 6.385 14.328 1.00 67.81 183 LYS A N 1
ATOM 1494 C CA . LYS A 1 183 ? -46.390 5.507 15.368 1.00 67.81 183 LYS A CA 1
ATOM 1495 C C . LYS A 1 183 ? -46.238 6.066 16.785 1.00 67.81 183 LYS A C 1
ATOM 1497 O O . LYS A 1 183 ? -47.059 5.747 17.641 1.00 67.81 183 LYS A O 1
ATOM 1502 N N . GLU A 1 184 ? -45.218 6.881 17.041 1.00 59.09 184 GLU A N 1
ATOM 1503 C CA . GLU A 1 184 ? -45.055 7.596 18.313 1.00 59.09 184 GLU A CA 1
ATOM 1504 C C . GLU A 1 184 ? -46.018 8.792 18.447 1.00 59.09 184 GLU A C 1
ATOM 1506 O O . GLU A 1 184 ? -46.347 9.170 19.570 1.00 59.09 184 GLU A O 1
ATOM 1511 N N . GLU A 1 185 ? -46.525 9.349 17.341 1.00 55.75 185 GLU A N 1
ATOM 1512 C CA . GLU A 1 185 ? -47.527 10.429 17.361 1.00 55.75 185 GLU A CA 1
ATOM 1513 C C . GLU A 1 185 ? -48.970 9.942 17.616 1.00 55.75 185 GLU A C 1
ATOM 1515 O O . GLU A 1 185 ? -49.776 10.702 18.150 1.00 55.75 185 GLU A O 1
ATOM 1520 N N . GLU A 1 186 ? -49.308 8.680 17.315 1.00 57.75 186 GLU A N 1
ATOM 1521 C CA . GLU A 1 186 ? -50.672 8.141 17.507 1.00 57.75 186 GLU A CA 1
ATOM 1522 C C . GLU A 1 186 ? -50.928 7.480 18.877 1.00 57.75 186 GLU A C 1
ATOM 1524 O O . GLU A 1 186 ? -52.077 7.197 19.223 1.00 57.75 186 GLU A O 1
ATOM 1529 N N . ALA A 1 187 ? -49.902 7.258 19.702 1.00 47.44 187 ALA A N 1
ATOM 1530 C CA . ALA A 1 187 ? -50.055 6.627 21.014 1.00 47.44 187 ALA A CA 1
ATOM 1531 C C . ALA A 1 187 ? -49.989 7.652 22.158 1.00 47.44 187 ALA A C 1
ATOM 1533 O O . ALA A 1 187 ? -48.968 7.797 22.829 1.00 47.44 187 ALA A O 1
ATOM 1534 N N . VAL A 1 188 ? -51.111 8.322 22.437 1.00 54.03 188 VAL A N 1
ATOM 1535 C CA . VAL A 1 188 ? -51.324 8.980 23.735 1.00 54.03 188 VAL A CA 1
ATOM 1536 C C . VAL A 1 188 ? -51.940 7.966 24.700 1.00 54.03 188 VAL A C 1
ATOM 1538 O O . VAL A 1 188 ? -53.105 7.592 24.548 1.00 54.03 188 VAL A O 1
ATOM 1541 N N . PRO A 1 189 ? -51.199 7.590 25.754 1.00 47.19 189 PRO A N 1
ATOM 1542 C CA . PRO A 1 189 ? -51.800 7.611 27.069 1.00 47.19 189 PRO A CA 1
ATOM 1543 C C . PRO A 1 189 ? -51.042 8.524 28.030 1.00 47.19 189 PRO A C 1
ATOM 1545 O O . PRO A 1 189 ? -49.846 8.792 27.953 1.00 47.19 189 PRO A O 1
ATOM 1548 N N . GLU A 1 190 ? -51.860 9.030 28.929 1.00 50.78 190 GLU A N 1
ATOM 1549 C CA . GLU A 1 190 ? -51.651 10.057 29.918 1.00 50.78 190 GLU A CA 1
ATOM 1550 C C . GLU A 1 190 ? -50.590 9.699 30.984 1.00 50.78 190 GLU A C 1
ATOM 1552 O O . GLU A 1 190 ? -50.649 8.653 31.622 1.00 50.78 190 GLU A O 1
ATOM 1557 N N . LYS A 1 191 ? -49.680 10.661 31.209 1.00 49.84 191 LYS A N 1
ATOM 1558 C CA . LYS A 1 191 ? -48.892 10.947 32.429 1.00 49.84 191 LYS A CA 1
ATOM 1559 C C . LYS A 1 191 ? -47.935 9.871 32.969 1.00 49.84 191 LYS A C 1
ATOM 1561 O O . LYS A 1 191 ? -48.266 9.105 33.867 1.00 49.84 191 LYS A O 1
ATOM 1566 N N . LEU A 1 192 ? -46.663 10.042 32.609 1.00 43.84 192 LEU A N 1
ATOM 1567 C CA . LEU A 1 192 ? -45.534 10.007 33.546 1.00 43.84 192 LEU A CA 1
ATOM 1568 C C . LEU A 1 192 ? -44.468 10.991 33.043 1.00 43.84 192 LEU A C 1
ATOM 1570 O O . LEU A 1 192 ? -44.013 10.908 31.905 1.00 43.84 192 LEU A O 1
ATOM 1574 N N . GLU A 1 193 ? -44.133 11.979 33.872 1.00 49.09 193 GLU A N 1
ATOM 1575 C CA . GLU A 1 193 ? -43.110 12.987 33.591 1.00 49.09 193 GLU A CA 1
ATOM 1576 C C . GLU A 1 193 ? -41.710 12.354 33.611 1.00 49.09 193 GLU A C 1
ATOM 1578 O O . GLU A 1 193 ? -40.987 12.429 34.603 1.00 49.09 193 GLU A O 1
ATOM 1583 N N . GLU A 1 194 ? -41.288 11.754 32.500 1.00 43.47 194 GLU A N 1
ATOM 1584 C CA . GLU A 1 194 ? -39.865 11.565 32.232 1.00 43.47 194 GLU A CA 1
ATOM 1585 C C . GLU A 1 194 ? -39.338 12.795 31.495 1.00 43.47 194 GLU A C 1
ATOM 1587 O O . GLU A 1 194 ? -39.714 13.097 30.359 1.00 43.47 194 GLU A O 1
ATOM 1592 N N . LYS A 1 195 ? -38.450 13.530 32.172 1.00 42.47 195 LYS A N 1
ATOM 1593 C CA . LYS A 1 195 ? -37.608 14.569 31.577 1.00 42.47 195 LYS A CA 1
ATOM 1594 C C . LYS A 1 195 ? -36.930 13.991 30.331 1.00 42.47 195 LYS A C 1
ATOM 1596 O O . LYS A 1 195 ? -35.908 13.321 30.446 1.00 42.47 195 LYS A O 1
ATOM 1601 N N . LYS A 1 196 ? -37.471 14.285 29.143 1.00 46.59 196 LYS A N 1
ATOM 1602 C CA . LYS A 1 196 ? -36.777 14.119 27.860 1.00 46.59 196 LYS A CA 1
ATOM 1603 C C . LYS A 1 196 ? -35.553 15.031 27.883 1.00 46.59 196 LYS A C 1
ATOM 1605 O O . LYS A 1 196 ? -35.605 16.198 27.496 1.00 46.59 196 LYS A O 1
ATOM 1610 N N . GLU A 1 197 ? -34.465 14.496 28.421 1.00 52.31 197 GLU A N 1
ATOM 1611 C CA . GLU A 1 197 ? -33.141 15.085 28.378 1.00 52.31 197 GLU A CA 1
ATOM 1612 C C . GLU A 1 197 ? -32.820 15.289 26.896 1.00 52.31 197 GLU A C 1
ATOM 1614 O O . GLU A 1 197 ? -32.725 14.329 26.127 1.00 52.31 197 GLU A O 1
ATOM 1619 N N . LYS A 1 198 ? -32.767 16.552 26.457 1.00 47.69 198 LYS A N 1
ATOM 1620 C CA . LYS A 1 198 ? -32.352 16.891 25.097 1.00 47.69 198 LYS A CA 1
ATOM 1621 C C . LYS A 1 198 ? -30.994 16.226 24.886 1.00 47.69 198 LYS A C 1
ATOM 1623 O O . LYS A 1 198 ? -30.012 16.656 25.486 1.00 47.69 198 LYS A O 1
ATOM 1628 N N . LYS A 1 199 ? -30.949 15.171 24.064 1.00 59.53 199 LYS A N 1
ATOM 1629 C CA . LYS A 1 199 ? -29.716 14.529 23.592 1.00 59.53 199 LYS A CA 1
ATOM 1630 C C . LYS A 1 199 ? -28.989 15.522 22.683 1.00 59.53 199 LYS A C 1
ATOM 1632 O O . LYS A 1 199 ? -29.016 15.397 21.464 1.00 59.53 199 LYS A O 1
ATOM 1637 N N . GLY A 1 200 ? -28.422 16.563 23.289 1.00 70.44 200 GLY A N 1
ATOM 1638 C CA . GLY A 1 200 ? -27.486 17.459 22.635 1.00 70.44 200 GLY A CA 1
ATOM 1639 C C . GLY A 1 200 ? -26.330 16.631 22.096 1.00 70.44 200 GLY A C 1
ATOM 1640 O O . GLY A 1 200 ? -25.912 15.652 22.721 1.00 70.44 200 GLY A O 1
ATOM 1641 N N . LEU A 1 201 ? -25.870 16.990 20.904 1.00 68.38 201 LEU A N 1
ATOM 1642 C CA . LEU A 1 201 ? -24.681 16.408 20.303 1.00 68.38 201 LEU A CA 1
ATOM 1643 C C . LEU A 1 201 ? -23.509 16.609 21.261 1.00 68.38 201 LEU A C 1
ATOM 1645 O O . LEU A 1 201 ? -23.136 17.741 21.552 1.00 68.38 201 LEU A O 1
ATOM 1649 N N . LYS A 1 202 ? -22.940 15.511 21.758 1.00 90.12 202 LYS A N 1
ATOM 1650 C CA . LYS A 1 202 ? -21.792 15.559 22.664 1.00 90.12 202 LYS A CA 1
ATOM 1651 C C . LYS A 1 202 ? -20.524 15.469 21.830 1.00 90.12 202 LYS A C 1
ATOM 1653 O O . LYS A 1 202 ? -20.381 14.549 21.020 1.00 90.12 202 LYS A O 1
ATOM 1658 N N . TYR A 1 203 ? -19.602 16.399 22.043 1.00 96.00 203 TYR A N 1
ATOM 1659 C CA . TYR A 1 203 ? -18.251 16.297 21.506 1.00 96.00 203 TYR A CA 1
ATOM 1660 C C . TYR A 1 203 ? -17.220 16.472 22.617 1.00 96.00 203 TYR A C 1
ATOM 1662 O O . TYR A 1 203 ? -17.438 17.176 23.602 1.00 96.00 203 TYR A O 1
ATOM 1670 N N . GLU A 1 204 ? -16.088 15.799 22.471 1.00 97.50 204 GLU A N 1
ATOM 1671 C CA . GLU A 1 204 ? -14.971 15.866 23.405 1.00 97.50 204 GLU A CA 1
ATOM 1672 C C . GLU A 1 204 ? -13.708 16.313 22.683 1.00 97.50 204 GLU A C 1
ATOM 1674 O O . GLU A 1 204 ? -13.475 15.912 21.544 1.00 97.50 204 GLU A O 1
ATOM 1679 N N . LEU A 1 205 ? -12.879 17.112 23.356 1.00 98.06 205 LEU A N 1
ATOM 1680 C CA . LEU A 1 205 ? -11.537 17.462 22.889 1.00 98.06 205 LEU A CA 1
ATOM 1681 C C . LEU A 1 205 ? -10.500 16.979 23.901 1.00 98.06 205 LEU A C 1
ATOM 1683 O O . LEU A 1 205 ? -10.592 17.292 25.087 1.00 98.06 205 LEU A O 1
ATOM 1687 N N . GLY A 1 206 ? -9.514 16.231 23.423 1.00 97.31 206 GLY A N 1
ATOM 1688 C CA . GLY A 1 206 ? -8.529 15.530 24.228 1.00 97.31 206 GLY A CA 1
ATOM 1689 C C . GLY A 1 206 ? -7.093 15.943 23.965 1.00 97.31 206 GLY A C 1
ATOM 1690 O O . GLY A 1 206 ? -6.693 16.128 22.815 1.00 97.31 206 GLY A O 1
ATOM 1691 N N . LEU A 1 207 ? -6.299 16.021 25.035 1.00 98.25 207 LEU A N 1
ATOM 1692 C CA . LEU A 1 207 ? -4.837 16.014 24.957 1.00 98.25 207 LEU A CA 1
ATOM 1693 C C . LEU A 1 207 ? -4.337 14.585 25.155 1.00 98.25 207 LEU A C 1
ATOM 1695 O O . LEU A 1 207 ? -4.681 13.949 26.149 1.00 98.25 207 LEU A O 1
ATOM 1699 N N . LYS A 1 208 ? -3.507 14.102 24.229 1.00 98.00 208 LYS A N 1
ATOM 1700 C CA . LYS A 1 208 ? -2.980 12.734 24.192 1.00 98.00 208 LYS A CA 1
ATOM 1701 C C . LYS A 1 208 ? -1.490 12.714 24.508 1.00 98.00 208 LYS A C 1
ATOM 1703 O O . LYS A 1 208 ? -0.731 13.498 23.938 1.00 98.00 208 LYS A O 1
ATOM 1708 N N . ALA A 1 209 ? -1.064 11.769 25.338 1.00 98.38 209 ALA A N 1
ATOM 1709 C CA . ALA A 1 209 ? 0.338 11.423 25.552 1.00 98.38 209 ALA A CA 1
ATOM 1710 C C . ALA A 1 209 ? 0.503 9.900 25.616 1.00 98.38 209 ALA A C 1
ATOM 1712 O O . ALA A 1 209 ? -0.394 9.192 26.063 1.00 98.38 209 ALA A O 1
ATOM 1713 N N . GLY A 1 210 ? 1.636 9.366 25.173 1.00 97.56 210 GLY A N 1
ATOM 1714 C CA . GLY A 1 210 ? 1.814 7.923 25.101 1.00 97.56 210 GLY A CA 1
ATOM 1715 C C . GLY A 1 210 ? 3.217 7.471 24.733 1.00 97.56 210 GLY A C 1
ATOM 1716 O O . GLY A 1 210 ? 4.140 8.270 24.550 1.00 97.56 210 GLY A O 1
ATOM 1717 N N . ILE A 1 211 ? 3.352 6.156 24.608 1.00 98.06 211 ILE A N 1
ATOM 1718 C CA . ILE A 1 211 ? 4.563 5.484 24.140 1.00 98.06 211 ILE A CA 1
ATOM 1719 C C . ILE A 1 211 ? 4.257 4.678 22.881 1.00 98.06 211 ILE A C 1
ATOM 1721 O O . ILE A 1 211 ? 3.187 4.087 22.752 1.00 98.06 211 ILE A O 1
ATOM 1725 N N . GLY A 1 212 ? 5.206 4.654 21.950 1.00 97.38 212 GLY A N 1
ATOM 1726 C CA . GLY A 1 212 ? 5.167 3.821 20.753 1.00 97.38 212 GLY A CA 1
ATOM 1727 C C . GLY A 1 212 ? 6.235 2.737 20.831 1.00 97.38 212 GLY A C 1
ATOM 1728 O O . GLY A 1 212 ? 7.411 3.040 21.023 1.00 97.38 212 GLY A O 1
ATOM 1729 N N . LEU A 1 213 ? 5.834 1.485 20.658 1.00 97.50 213 LEU A N 1
ATOM 1730 C CA . LEU A 1 213 ? 6.688 0.305 20.627 1.00 97.50 213 LEU A CA 1
ATOM 1731 C C . LEU A 1 213 ? 6.803 -0.173 19.173 1.00 97.50 213 LEU A C 1
ATOM 1733 O O . LEU A 1 213 ? 5.842 -0.745 18.653 1.00 97.50 213 LEU A O 1
ATOM 1737 N N . PRO A 1 214 ? 7.932 0.078 18.487 1.00 96.06 214 PRO A N 1
ATOM 1738 C CA . PRO A 1 214 ? 8.189 -0.487 17.165 1.00 96.06 214 PRO A CA 1
ATOM 1739 C C . PRO A 1 214 ? 8.026 -2.011 17.153 1.00 96.06 214 PRO A C 1
ATOM 1741 O O . PRO A 1 214 ? 8.480 -2.683 18.078 1.00 96.06 214 PRO A O 1
ATOM 1744 N N . VAL A 1 215 ? 7.409 -2.556 16.104 1.00 95.44 215 VAL A N 1
ATOM 1745 C CA . VAL A 1 215 ? 7.245 -4.004 15.892 1.00 95.44 215 VAL A CA 1
ATOM 1746 C C . VAL A 1 215 ? 7.601 -4.391 14.453 1.00 95.44 215 VAL A C 1
ATOM 1748 O O . VAL A 1 215 ? 7.741 -3.537 13.575 1.00 95.44 215 VAL A O 1
ATOM 1751 N N . GLY A 1 216 ? 7.757 -5.690 14.194 1.00 91.94 216 GLY A N 1
ATOM 1752 C CA . GLY A 1 216 ? 8.081 -6.203 12.860 1.00 91.94 216 GLY A CA 1
ATOM 1753 C C . GLY A 1 216 ? 9.441 -5.708 12.359 1.00 91.94 216 GLY A C 1
ATOM 1754 O O . GLY A 1 216 ? 10.400 -5.635 13.117 1.00 91.94 216 GLY A O 1
ATOM 1755 N N . LYS A 1 217 ? 9.548 -5.335 11.079 1.00 89.06 217 LYS A N 1
ATOM 1756 C CA . LYS A 1 217 ? 10.811 -4.807 10.527 1.00 89.06 217 LYS A CA 1
ATOM 1757 C C . LYS A 1 217 ? 11.233 -3.488 11.187 1.00 89.06 217 LYS A C 1
ATOM 1759 O O . LYS A 1 217 ? 12.425 -3.220 11.319 1.00 89.06 217 LYS A O 1
ATOM 1764 N N . PHE A 1 218 ? 10.272 -2.682 11.644 1.00 90.81 218 PHE A N 1
ATOM 1765 C CA . PHE A 1 218 ? 10.554 -1.376 12.238 1.00 90.81 218 PHE A CA 1
ATOM 1766 C C . PHE A 1 218 ? 11.273 -1.473 13.588 1.00 90.81 218 PHE A C 1
ATOM 1768 O O . PHE A 1 218 ? 12.065 -0.588 13.912 1.00 90.81 218 PHE A O 1
ATOM 1775 N N . SER A 1 219 ? 11.085 -2.560 14.348 1.00 92.62 219 SER A N 1
ATOM 1776 C CA . SER A 1 219 ? 11.801 -2.753 15.618 1.00 92.62 219 SER A CA 1
ATOM 1777 C C . SER A 1 219 ? 13.306 -2.902 15.454 1.00 92.62 219 SER A C 1
ATOM 1779 O O . SER A 1 219 ? 14.040 -2.583 16.383 1.00 92.62 219 SER A O 1
ATOM 1781 N N . ASN A 1 220 ? 13.779 -3.315 14.277 1.00 89.69 220 ASN A N 1
ATOM 1782 C CA . ASN A 1 220 ? 15.211 -3.391 13.977 1.00 89.69 220 ASN A CA 1
ATOM 1783 C C . ASN A 1 220 ? 15.822 -2.003 13.728 1.00 89.69 220 ASN A C 1
ATOM 1785 O O . ASN A 1 220 ? 17.024 -1.818 13.870 1.00 89.69 220 ASN A O 1
ATOM 1789 N N . LEU A 1 221 ? 14.998 -1.014 13.371 1.00 88.38 221 LEU A N 1
ATOM 1790 C CA . LEU A 1 221 ? 15.442 0.328 12.980 1.00 88.38 221 LEU A CA 1
ATOM 1791 C C . LEU A 1 221 ? 15.214 1.371 14.074 1.00 88.38 221 LEU A C 1
ATOM 1793 O O . LEU A 1 221 ? 15.935 2.371 14.146 1.00 88.38 221 LEU A O 1
ATOM 1797 N N . ALA A 1 222 ? 14.209 1.156 14.919 1.00 92.06 222 ALA A N 1
ATOM 1798 C CA . ALA A 1 222 ? 13.771 2.106 15.924 1.00 92.06 222 ALA A CA 1
ATOM 1799 C C . ALA A 1 222 ? 13.591 1.444 17.294 1.00 92.06 222 ALA A C 1
ATOM 1801 O O . ALA A 1 222 ? 13.148 0.306 17.424 1.00 92.06 222 ALA A O 1
ATOM 1802 N N . LYS A 1 223 ? 13.911 2.206 18.338 1.00 94.88 223 LYS A N 1
ATOM 1803 C CA . LYS A 1 223 ? 13.610 1.906 19.739 1.00 94.88 223 LYS A CA 1
ATOM 1804 C C . LYS A 1 223 ? 12.286 2.554 20.141 1.00 94.88 223 LYS A C 1
ATOM 1806 O O . LYS A 1 223 ? 11.722 3.345 19.387 1.00 94.88 223 LYS A O 1
ATOM 1811 N N . VAL A 1 224 ? 11.838 2.262 21.362 1.00 96.44 224 VAL A N 1
ATOM 1812 C CA . VAL A 1 224 ? 10.662 2.887 21.986 1.00 96.44 224 VAL A CA 1
ATOM 1813 C C . VAL A 1 224 ? 10.665 4.404 21.781 1.00 96.44 224 VAL A C 1
ATOM 1815 O O . VAL A 1 224 ? 11.683 5.077 21.980 1.00 96.44 224 VAL A O 1
ATOM 1818 N N . GLY A 1 225 ? 9.518 4.922 21.354 1.00 96.06 225 GLY A N 1
ATOM 1819 C CA . GLY A 1 225 ? 9.282 6.332 21.095 1.00 96.06 225 GLY A CA 1
ATOM 1820 C C . GLY A 1 225 ? 8.235 6.933 22.019 1.00 96.06 225 GLY A C 1
ATOM 1821 O O . GLY A 1 225 ? 7.493 6.223 22.696 1.00 96.06 225 GLY A O 1
ATOM 1822 N N . LEU A 1 226 ? 8.177 8.260 22.023 1.00 97.69 226 LEU A N 1
ATOM 1823 C CA . LEU A 1 226 ? 7.137 9.030 22.701 1.00 97.69 226 LEU A CA 1
ATOM 1824 C C . LEU A 1 226 ? 6.113 9.518 21.680 1.00 97.69 226 LEU A C 1
ATOM 1826 O O . LEU A 1 226 ? 6.485 9.876 20.558 1.00 97.69 226 LEU A O 1
ATOM 1830 N N . ALA A 1 227 ? 4.852 9.557 22.093 1.00 97.44 227 ALA A N 1
ATOM 1831 C CA . ALA A 1 227 ? 3.737 10.075 21.318 1.00 97.44 227 ALA A CA 1
ATOM 1832 C C . ALA A 1 227 ? 3.035 11.194 22.097 1.00 97.44 227 ALA A C 1
ATOM 1834 O O . ALA A 1 227 ? 2.818 11.072 23.301 1.00 97.44 227 ALA A O 1
ATOM 1835 N N . TYR A 1 228 ? 2.675 12.280 21.423 1.00 98.06 228 TYR A N 1
ATOM 1836 C CA . TYR A 1 228 ? 1.819 13.328 21.979 1.00 98.06 228 TYR A CA 1
ATOM 1837 C C . TYR A 1 228 ? 0.933 13.915 20.885 1.00 98.06 228 TYR A C 1
ATOM 1839 O O . TYR A 1 228 ? 1.304 13.913 19.712 1.00 98.06 228 TYR A O 1
ATOM 1847 N N . GLY A 1 229 ? -0.249 14.408 21.233 1.00 97.75 229 GLY A N 1
ATOM 1848 C CA . GLY A 1 229 ? -1.194 14.860 20.223 1.00 97.75 229 GLY A CA 1
ATOM 1849 C C . GLY A 1 229 ? -2.481 15.433 20.779 1.00 97.75 229 GLY A C 1
ATOM 1850 O O . GLY A 1 229 ? -2.626 15.639 21.983 1.00 97.75 229 GLY A O 1
ATOM 1851 N N . VAL A 1 230 ? -3.417 15.661 19.866 1.00 98.31 230 VAL A N 1
ATOM 1852 C CA . VAL A 1 230 ? -4.785 16.081 20.168 1.00 98.31 230 VAL A CA 1
ATOM 1853 C C . VAL A 1 230 ? -5.771 15.140 19.487 1.00 98.31 230 VAL A C 1
ATOM 1855 O O . VAL A 1 230 ? -5.488 14.619 18.404 1.00 98.31 230 VAL A O 1
ATOM 1858 N N . GLU A 1 231 ? -6.918 14.914 20.115 1.00 98.19 231 GLU A N 1
ATOM 1859 C CA . GLU A 1 231 ? -8.024 14.144 19.542 1.00 98.19 231 GLU A CA 1
ATOM 1860 C C . GLU A 1 231 ? -9.360 14.850 19.763 1.00 98.19 231 GLU A C 1
ATOM 1862 O O . GLU A 1 231 ? -9.533 15.562 20.746 1.00 98.19 231 GLU A O 1
ATOM 1867 N N . GLY A 1 232 ? -10.293 14.663 18.839 1.00 98.06 232 GLY A N 1
ATOM 1868 C CA . GLY A 1 232 ? -11.684 15.064 18.970 1.00 98.06 232 GLY A CA 1
ATOM 1869 C C . GLY A 1 232 ? -12.577 13.841 18.817 1.00 98.06 232 GLY A C 1
ATOM 1870 O O . GLY A 1 232 ? -12.378 13.066 17.881 1.00 98.06 232 GLY A O 1
ATOM 1871 N N . ILE A 1 233 ? -13.544 13.669 19.717 1.00 97.94 233 ILE A N 1
ATOM 1872 C CA . ILE A 1 233 ? -14.529 12.581 19.670 1.00 97.94 233 ILE A CA 1
ATOM 1873 C C . ILE A 1 233 ? -15.912 13.194 19.479 1.00 97.94 233 ILE A C 1
ATOM 1875 O O . ILE A 1 233 ? -16.310 14.074 20.238 1.00 97.94 233 ILE A O 1
ATOM 1879 N N . TYR A 1 234 ? -16.647 12.721 18.480 1.00 96.94 234 TYR A N 1
ATOM 1880 C CA . TYR A 1 234 ? -18.019 13.117 18.187 1.00 96.94 234 TYR A CA 1
ATOM 1881 C C . TYR A 1 234 ? -18.949 11.918 18.371 1.00 96.94 234 TYR A C 1
ATOM 1883 O O . TYR A 1 234 ? -18.833 10.924 17.650 1.00 96.94 234 TYR A O 1
ATOM 1891 N N . TYR A 1 235 ? -19.861 11.998 19.339 1.00 95.62 235 TYR A N 1
ATOM 1892 C CA . TYR A 1 235 ? -20.785 10.906 19.642 1.00 95.62 235 TYR A CA 1
ATOM 1893 C C . TYR A 1 235 ? -21.975 10.937 18.687 1.00 95.62 235 TYR A C 1
ATOM 1895 O O . TYR A 1 235 ? -22.754 11.889 18.682 1.00 95.62 235 TYR A O 1
ATOM 1903 N N . ILE A 1 236 ? -22.124 9.873 17.898 1.00 94.25 236 ILE A N 1
ATOM 1904 C CA . ILE A 1 236 ? -23.263 9.701 16.990 1.00 94.25 236 ILE A CA 1
ATOM 1905 C C . ILE A 1 236 ? -24.481 9.246 17.798 1.00 94.25 236 ILE A C 1
ATOM 1907 O O . ILE A 1 236 ? -25.586 9.755 17.630 1.00 94.25 236 ILE A O 1
ATOM 1911 N N . ASN A 1 237 ? -24.275 8.274 18.686 1.00 92.38 237 ASN A N 1
ATOM 1912 C CA . ASN A 1 237 ? -25.289 7.733 19.584 1.00 92.38 237 ASN A CA 1
ATOM 1913 C C . ASN A 1 237 ? -24.611 7.123 20.830 1.00 92.38 237 ASN A C 1
ATOM 1915 O O . ASN A 1 237 ? -23.443 7.396 21.103 1.00 92.38 237 ASN A O 1
ATOM 1919 N N . SER A 1 238 ? -25.339 6.329 21.620 1.00 90.88 238 SER A N 1
ATOM 1920 C CA . SER A 1 238 ? -24.811 5.728 22.855 1.00 90.88 238 SER A CA 1
ATOM 1921 C C . SER A 1 238 ? -23.791 4.607 22.633 1.00 90.88 238 SER A C 1
ATOM 1923 O O . SER A 1 238 ? -23.056 4.292 23.560 1.00 90.88 238 SER A O 1
ATOM 1925 N N . PHE A 1 239 ? -23.743 4.003 21.443 1.00 94.75 239 PHE A N 1
ATOM 1926 C CA . PHE A 1 239 ? -22.869 2.870 21.129 1.00 94.75 239 PHE A CA 1
ATOM 1927 C C . PHE A 1 239 ? -21.803 3.195 20.075 1.00 94.75 239 PHE A C 1
ATOM 1929 O O . PHE A 1 239 ? -20.878 2.410 19.895 1.00 94.75 239 PHE A O 1
ATOM 1936 N N . ALA A 1 240 ? -21.888 4.340 19.392 1.00 95.62 240 ALA A N 1
ATOM 1937 C CA . ALA A 1 240 ? -20.977 4.709 18.316 1.00 95.62 240 ALA A CA 1
ATOM 1938 C C . ALA A 1 240 ? -20.517 6.172 18.385 1.00 95.62 240 ALA A C 1
ATOM 1940 O O . ALA A 1 240 ? -21.301 7.090 18.650 1.00 95.62 240 ALA A O 1
ATOM 1941 N N . ALA A 1 241 ? -19.243 6.391 18.061 1.00 97.06 241 ALA A N 1
ATOM 1942 C CA . ALA A 1 241 ? -18.647 7.715 17.906 1.00 97.06 241 ALA A CA 1
ATOM 1943 C C . ALA A 1 241 ? -17.627 7.747 16.760 1.00 97.06 241 ALA A C 1
ATOM 1945 O O . ALA A 1 241 ? -17.089 6.718 16.354 1.00 97.06 241 ALA A O 1
ATOM 1946 N N . MET A 1 242 ? -17.330 8.943 16.261 1.00 97.88 242 MET A N 1
ATOM 1947 C CA . MET A 1 242 ? -16.199 9.195 15.367 1.00 97.88 242 MET A CA 1
ATOM 1948 C C . MET A 1 242 ? -15.080 9.893 16.129 1.00 97.88 242 MET A C 1
ATOM 1950 O O . MET A 1 242 ? -15.332 10.837 16.871 1.00 97.88 242 MET A O 1
ATOM 1954 N N . GLU A 1 243 ? -13.840 9.466 15.916 1.00 98.06 243 GLU A N 1
ATOM 1955 C CA . GLU A 1 243 ? -12.646 10.108 16.462 1.00 98.06 243 GLU A CA 1
ATOM 1956 C C . GLU A 1 243 ? -11.770 10.630 15.324 1.00 98.06 243 GLU A C 1
ATOM 1958 O O . GLU A 1 243 ? -11.442 9.888 14.397 1.00 98.06 243 GLU A O 1
ATOM 1963 N N . ALA A 1 244 ? -11.344 11.887 15.422 1.00 98.19 244 ALA A N 1
ATOM 1964 C CA . ALA A 1 244 ? -10.303 12.464 14.581 1.00 98.19 244 ALA A CA 1
ATOM 1965 C C . ALA A 1 244 ? -9.120 12.903 15.452 1.00 98.19 244 ALA A C 1
ATOM 1967 O O . ALA A 1 244 ? -9.316 13.436 16.542 1.00 98.19 244 ALA A O 1
ATOM 1968 N N . GLY A 1 245 ? -7.883 12.708 14.996 1.00 97.06 245 GLY A N 1
ATOM 1969 C CA . GLY A 1 245 ? -6.713 13.036 15.810 1.00 97.06 245 GLY A CA 1
ATOM 1970 C C . GLY A 1 245 ? -5.460 13.381 15.021 1.00 97.06 245 GLY A C 1
ATOM 1971 O O . GLY A 1 245 ? -5.267 12.933 13.891 1.00 97.06 245 GLY A O 1
ATOM 1972 N N . ILE A 1 246 ? -4.592 14.170 15.655 1.00 97.81 246 ILE A N 1
ATOM 1973 C CA . ILE A 1 246 ? -3.252 14.509 15.166 1.00 97.81 246 ILE A CA 1
ATOM 1974 C C . ILE A 1 246 ? -2.249 14.075 16.230 1.00 97.81 246 ILE A C 1
ATOM 1976 O O . ILE A 1 246 ? -2.275 14.585 17.349 1.00 97.81 246 ILE A O 1
ATOM 1980 N N . THR A 1 247 ? -1.360 13.140 15.889 1.00 97.88 247 THR A N 1
ATOM 1981 C CA . THR A 1 247 ? -0.368 12.584 16.825 1.00 97.88 247 THR A CA 1
ATOM 1982 C C . THR A 1 247 ? 1.049 12.738 16.287 1.00 97.88 247 THR A C 1
ATOM 1984 O O . THR A 1 247 ? 1.362 12.306 15.180 1.00 97.88 247 THR A O 1
ATOM 1987 N N . PHE A 1 248 ? 1.930 13.317 17.094 1.00 97.19 248 PHE A N 1
ATOM 1988 C CA . PHE A 1 248 ? 3.361 13.428 16.850 1.00 97.19 248 PHE A CA 1
ATOM 1989 C C . PHE A 1 248 ? 4.086 12.304 17.582 1.00 97.19 248 PHE A C 1
ATOM 1991 O O . PHE A 1 248 ? 4.028 12.205 18.804 1.00 97.19 248 PHE A O 1
ATOM 1998 N N . ASN A 1 249 ? 4.791 11.470 16.829 1.00 96.56 249 ASN A N 1
ATOM 1999 C CA . ASN A 1 249 ? 5.578 10.355 17.331 1.00 96.56 249 ASN A CA 1
ATOM 2000 C C . ASN A 1 249 ? 7.065 10.651 17.122 1.00 96.56 249 ASN A C 1
ATOM 2002 O O . ASN A 1 249 ? 7.460 11.136 16.060 1.00 96.56 249 ASN A O 1
ATOM 2006 N N . SER A 1 250 ? 7.900 10.329 18.108 1.00 96.31 250 SER A N 1
ATOM 2007 C CA . SER A 1 250 ? 9.357 10.462 18.029 1.00 96.31 250 SER A CA 1
ATOM 2008 C C . SER A 1 250 ? 10.029 9.198 18.552 1.00 96.31 250 SER A C 1
ATOM 2010 O O . SER A 1 250 ? 9.966 8.920 19.747 1.00 96.31 250 SER A O 1
ATOM 2012 N N . PHE A 1 251 ? 10.743 8.487 17.680 1.00 95.12 251 PHE A N 1
ATOM 2013 C CA . PHE A 1 251 ? 11.497 7.279 18.008 1.00 95.12 251 PHE A CA 1
ATOM 2014 C C . PHE A 1 251 ? 13.003 7.526 17.885 1.00 95.12 251 PHE A C 1
ATOM 2016 O O . PHE A 1 251 ? 13.469 8.281 17.025 1.00 95.12 251 PHE A O 1
ATOM 2023 N N . LYS A 1 252 ? 13.783 6.875 18.750 1.00 93.12 252 LYS A N 1
ATOM 2024 C CA . LYS A 1 252 ? 15.248 6.852 18.638 1.00 93.12 252 LYS A CA 1
ATOM 2025 C C . LYS A 1 252 ? 15.669 5.727 17.697 1.00 93.12 252 LYS A C 1
ATOM 2027 O O . LYS A 1 252 ? 15.099 4.646 17.759 1.00 93.12 252 LYS A O 1
ATOM 2032 N N . GLY A 1 253 ? 16.675 5.971 16.870 1.00 88.31 253 GLY A N 1
ATOM 2033 C CA . GLY A 1 253 ? 17.308 4.951 16.039 1.00 88.31 253 GLY A CA 1
ATOM 2034 C C . GLY A 1 253 ? 17.988 3.842 16.827 1.00 88.31 253 GLY A C 1
ATOM 2035 O O . GLY A 1 253 ? 18.435 4.063 17.960 1.00 88.31 253 GLY A O 1
ATOM 2036 N N . GLN A 1 254 ? 18.130 2.667 16.216 1.00 85.62 254 GLN A N 1
ATOM 2037 C CA . GLN A 1 254 ? 19.146 1.707 16.646 1.00 85.62 254 GLN A CA 1
ATOM 2038 C C . GLN A 1 254 ? 20.547 2.191 16.220 1.00 85.62 254 GLN A C 1
ATOM 2040 O O . GLN A 1 254 ? 20.703 2.834 15.190 1.00 85.62 254 GLN A O 1
ATOM 2045 N N . SER A 1 255 ? 21.562 1.967 17.062 1.00 64.06 255 SER A N 1
ATOM 2046 C CA . SER A 1 255 ? 22.896 2.591 16.929 1.00 64.06 255 SER A CA 1
ATOM 2047 C C . SER A 1 255 ? 23.866 1.807 16.036 1.00 64.06 255 SER A C 1
ATOM 2049 O O . SER A 1 255 ? 25.012 2.223 15.869 1.00 64.06 255 SER A O 1
ATOM 2051 N N . GLU A 1 256 ? 23.444 0.668 15.498 1.00 64.25 256 GLU A N 1
ATOM 2052 C CA . GLU A 1 256 ? 24.309 -0.236 14.747 1.00 64.25 256 GLU A CA 1
ATOM 2053 C C . GLU A 1 256 ? 24.250 0.149 13.261 1.00 64.25 256 GLU A C 1
ATOM 2055 O O . GLU A 1 256 ? 23.240 -0.042 12.599 1.00 64.25 256 GLU A O 1
ATOM 2060 N N . THR A 1 257 ? 25.310 0.834 12.812 1.00 60.00 257 THR A N 1
ATOM 2061 C CA . THR A 1 257 ? 25.716 1.193 11.432 1.00 60.00 257 THR A CA 1
ATOM 2062 C C . THR A 1 257 ? 24.617 1.367 10.362 1.00 60.00 257 THR A C 1
ATOM 2064 O O . THR A 1 257 ? 23.985 0.410 9.933 1.00 60.00 257 THR A O 1
ATOM 2067 N N . ASN A 1 258 ? 24.503 2.593 9.827 1.00 62.31 258 ASN A N 1
ATOM 2068 C CA . ASN A 1 258 ? 23.622 3.047 8.727 1.00 62.31 258 ASN A CA 1
ATOM 2069 C C . ASN A 1 258 ? 22.119 3.233 9.032 1.00 62.31 258 ASN A C 1
ATOM 2071 O O . ASN A 1 258 ? 21.375 3.646 8.144 1.00 62.31 258 ASN A O 1
ATOM 2075 N N . ALA A 1 259 ? 21.657 3.029 10.268 1.00 64.25 259 ALA A N 1
ATOM 2076 C CA . ALA A 1 259 ? 20.276 3.347 10.651 1.00 64.25 259 ALA A CA 1
ATOM 2077 C C . ALA A 1 259 ? 20.067 4.852 10.969 1.00 64.25 259 ALA A C 1
ATOM 2079 O O . ALA A 1 259 ? 20.987 5.517 11.463 1.00 64.25 259 ALA A O 1
ATOM 2080 N N . PRO A 1 260 ? 18.860 5.419 10.746 1.00 69.19 260 PRO A N 1
ATOM 2081 C CA . PRO A 1 260 ? 18.541 6.782 11.170 1.00 69.19 260 PRO A CA 1
ATOM 2082 C C . PRO A 1 260 ? 18.697 6.945 12.670 1.00 69.19 260 PRO A C 1
ATOM 2084 O O . PRO A 1 260 ? 18.143 6.168 13.434 1.00 69.19 260 PRO A O 1
ATOM 2087 N N . LYS A 1 261 ? 19.356 8.017 13.108 1.00 82.69 261 LYS A N 1
ATOM 2088 C CA . LYS A 1 261 ? 19.498 8.383 14.524 1.00 82.69 261 LYS A CA 1
ATOM 2089 C C . LYS A 1 261 ? 18.150 8.693 15.173 1.00 82.69 261 LYS A C 1
ATOM 2091 O O . LYS A 1 261 ? 17.957 8.463 16.371 1.00 82.69 261 LYS A O 1
ATOM 2096 N N . LYS A 1 262 ? 17.229 9.266 14.400 1.00 88.88 262 LYS A N 1
ATOM 2097 C CA . LYS A 1 262 ? 15.911 9.685 14.869 1.00 88.88 262 LYS A CA 1
ATOM 2098 C C . LYS A 1 262 ? 14.876 9.461 13.780 1.00 88.88 262 LYS A C 1
ATOM 2100 O O . LYS A 1 262 ? 15.098 9.810 12.623 1.00 88.88 262 LYS A O 1
ATOM 2105 N N . TRP A 1 263 ? 13.726 8.961 14.201 1.00 90.62 263 TRP A N 1
ATOM 2106 C CA . TRP A 1 263 ? 12.520 8.901 13.397 1.00 90.62 263 TRP A CA 1
ATOM 2107 C C . TRP A 1 263 ? 11.474 9.801 14.032 1.00 90.62 263 TRP A C 1
ATOM 2109 O O . TRP A 1 263 ? 11.296 9.807 15.250 1.00 90.62 263 TRP A O 1
ATOM 2119 N N . SER A 1 264 ? 10.765 10.559 13.213 1.00 93.00 264 SER A N 1
ATOM 2120 C CA . SER A 1 264 ? 9.579 11.285 13.646 1.00 93.00 264 SER A CA 1
ATOM 2121 C C . SER A 1 264 ? 8.445 11.034 12.672 1.00 93.00 264 SER A C 1
ATOM 2123 O O . SER A 1 264 ? 8.674 10.927 11.473 1.00 93.00 264 SER A O 1
ATOM 2125 N N . SER A 1 265 ? 7.232 10.908 13.189 1.00 93.56 265 SER A N 1
ATOM 2126 C CA . SER A 1 265 ? 6.042 10.665 12.381 1.00 93.56 265 SER A CA 1
ATOM 2127 C C . SER A 1 265 ? 4.903 11.539 12.883 1.00 93.56 265 SER A C 1
ATOM 2129 O O . SER A 1 265 ? 4.601 11.529 14.075 1.00 93.56 265 SER A O 1
ATOM 2131 N N . THR A 1 266 ? 4.276 12.296 11.988 1.00 95.44 266 THR A N 1
ATOM 2132 C CA . THR A 1 266 ? 3.012 12.986 12.264 1.00 95.44 266 THR A CA 1
ATOM 2133 C C . THR A 1 266 ? 1.886 12.174 11.646 1.00 95.44 266 THR A C 1
ATOM 2135 O O . THR A 1 266 ? 1.861 11.998 10.431 1.00 95.44 266 THR A O 1
ATOM 2138 N N . ALA A 1 267 ? 0.973 11.679 12.473 1.00 96.12 267 ALA A N 1
ATOM 2139 C CA . ALA A 1 267 ? -0.184 10.899 12.061 1.00 96.12 267 ALA A CA 1
ATOM 2140 C C . ALA A 1 267 ? -1.451 11.759 12.108 1.00 96.12 267 ALA A C 1
ATOM 2142 O O . ALA A 1 267 ? -1.708 12.407 13.123 1.00 96.12 267 ALA A O 1
ATOM 2143 N N . TYR A 1 268 ? -2.236 11.720 11.036 1.00 96.44 268 TYR A N 1
ATOM 2144 C CA . TYR A 1 268 ? -3.578 12.288 10.931 1.00 96.44 268 TYR A CA 1
ATOM 2145 C C . TYR A 1 268 ? -4.557 11.121 10.818 1.00 96.44 268 TYR A C 1
ATOM 2147 O O . TYR A 1 268 ? -4.524 10.404 9.819 1.00 96.44 268 TYR A O 1
ATOM 2155 N N . THR A 1 269 ? -5.372 10.883 11.842 1.00 97.25 269 THR A N 1
ATOM 2156 C CA . THR A 1 269 ? -6.200 9.671 11.949 1.00 97.25 269 THR A CA 1
ATOM 2157 C C . THR A 1 269 ? -7.680 9.995 12.014 1.00 97.25 269 THR A C 1
ATOM 2159 O O . THR A 1 269 ? -8.062 10.949 12.689 1.00 97.25 269 THR A O 1
ATOM 2162 N N . ILE A 1 270 ? -8.502 9.157 11.381 1.00 97.00 270 ILE A N 1
ATOM 2163 C CA . ILE A 1 270 ? -9.963 9.141 11.523 1.00 97.00 270 ILE A CA 1
ATOM 2164 C C . ILE A 1 270 ? -10.385 7.705 11.846 1.00 97.00 270 ILE A C 1
ATOM 2166 O O . ILE A 1 270 ? -9.963 6.776 11.159 1.00 97.00 270 ILE A O 1
ATOM 2170 N N . SER A 1 271 ? -11.184 7.515 12.896 1.00 97.12 271 SER A N 1
ATOM 2171 C CA . SER A 1 271 ? -11.625 6.197 13.376 1.00 97.12 271 SER A CA 1
ATOM 2172 C C . SER A 1 271 ? -13.104 6.188 13.753 1.00 97.12 271 SER A C 1
ATOM 2174 O O . SER A 1 271 ? -13.633 7.199 14.209 1.00 97.12 271 SER A O 1
ATOM 2176 N N . VAL A 1 272 ? -13.745 5.025 13.632 1.00 97.56 272 VAL A N 1
ATOM 2177 C CA . VAL A 1 272 ? -15.084 4.763 14.183 1.00 97.56 272 VAL A CA 1
ATOM 2178 C C . VAL A 1 272 ? -14.933 3.938 15.456 1.00 97.56 272 VAL A C 1
ATOM 2180 O O . VAL A 1 272 ? -14.313 2.875 15.428 1.00 97.56 272 VAL A O 1
ATOM 2183 N N . LEU A 1 273 ? -15.468 4.442 16.566 1.00 98.12 273 LEU A N 1
ATOM 2184 C CA . LEU A 1 273 ? -15.475 3.803 17.881 1.00 98.12 273 LEU A CA 1
ATOM 2185 C C . LEU A 1 273 ? -16.815 3.102 18.088 1.00 98.12 273 LEU A C 1
ATOM 2187 O O . LEU A 1 273 ? -17.862 3.708 17.870 1.00 98.12 273 LEU A O 1
ATOM 2191 N N . TYR A 1 274 ? -16.764 1.863 18.566 1.00 97.31 274 TYR A N 1
ATOM 2192 C CA . TYR A 1 274 ? -17.919 1.085 18.995 1.00 97.31 274 TYR A CA 1
ATOM 2193 C C . TYR A 1 274 ? -17.789 0.762 20.486 1.00 97.31 274 TYR A C 1
ATOM 2195 O O . TYR A 1 274 ? -16.866 0.048 20.893 1.00 97.31 274 TYR A O 1
ATOM 2203 N N . PHE A 1 275 ? -18.688 1.315 21.295 1.00 96.94 275 PHE A N 1
ATOM 2204 C CA . PHE A 1 275 ? -18.729 1.123 22.742 1.00 96.94 275 PHE A CA 1
ATOM 2205 C C . PHE A 1 275 ? -19.451 -0.176 23.089 1.00 96.94 275 PHE A C 1
ATOM 2207 O O . PHE A 1 275 ? -20.512 -0.481 22.547 1.00 96.94 275 PHE A O 1
ATOM 2214 N N . LEU A 1 276 ? -18.874 -0.937 24.015 1.00 95.31 276 LEU A N 1
ATOM 2215 C CA . LEU A 1 276 ? -19.492 -2.143 24.549 1.00 95.31 276 LEU A CA 1
ATOM 2216 C C . LEU A 1 276 ? -20.337 -1.766 25.767 1.00 95.31 276 LEU A C 1
ATOM 2218 O O . LEU A 1 276 ? -19.880 -1.022 26.636 1.00 95.31 276 LEU A O 1
ATOM 2222 N N . ASP A 1 277 ? -21.547 -2.313 25.843 1.00 92.50 277 ASP A N 1
ATOM 2223 C CA . ASP A 1 277 ? -22.473 -2.076 26.950 1.00 92.50 277 ASP A CA 1
ATOM 2224 C C . ASP A 1 277 ? -22.046 -2.872 28.193 1.00 92.50 277 ASP A C 1
ATOM 2226 O O . ASP A 1 277 ? -22.475 -4.004 28.425 1.00 92.50 277 ASP A O 1
ATOM 2230 N N . ILE A 1 278 ? -21.115 -2.307 28.963 1.00 90.94 278 ILE A N 1
ATOM 2231 C CA . ILE A 1 278 ? -20.635 -2.887 30.216 1.00 90.94 278 ILE A CA 1
ATOM 2232 C C . ILE A 1 278 ? -20.900 -1.900 31.349 1.00 90.94 278 ILE A C 1
ATOM 2234 O O . ILE A 1 278 ? -20.506 -0.740 31.313 1.00 90.94 278 ILE A O 1
ATOM 2238 N N . LYS A 1 279 ? -21.564 -2.364 32.407 1.00 88.00 279 LYS A N 1
ATOM 2239 C CA . LYS A 1 279 ? -21.951 -1.508 33.532 1.00 88.00 279 LYS A CA 1
ATOM 2240 C C . LYS A 1 279 ? -20.728 -0.818 34.162 1.00 88.00 279 LYS A C 1
ATOM 2242 O O . LYS A 1 279 ? -19.778 -1.484 34.564 1.00 88.00 279 LYS A O 1
ATOM 2247 N N . ASN A 1 280 ? -20.807 0.506 34.322 1.00 80.69 280 ASN A N 1
ATOM 2248 C CA . ASN A 1 280 ? -19.827 1.382 34.989 1.00 80.69 280 ASN A CA 1
ATOM 2249 C C . ASN A 1 280 ? -18.471 1.588 34.284 1.00 80.69 280 ASN A C 1
ATOM 2251 O O . ASN A 1 280 ? -17.615 2.280 34.835 1.00 80.69 280 ASN A O 1
ATOM 2255 N N . ILE A 1 281 ? -18.261 1.037 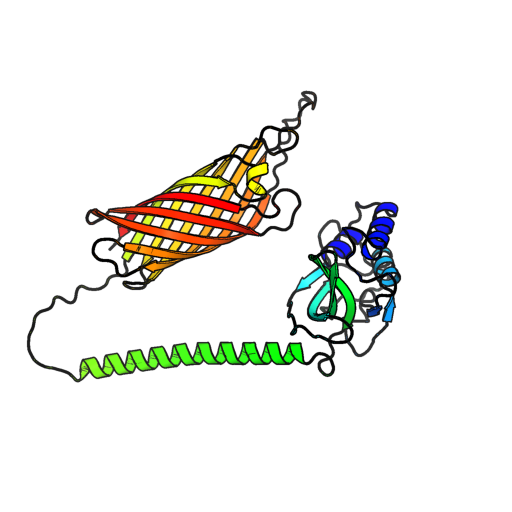33.090 1.00 87.69 281 ILE A N 1
ATOM 2256 C CA . ILE A 1 281 ? -17.086 1.320 32.254 1.00 87.69 281 ILE A CA 1
ATOM 2257 C C . ILE A 1 281 ? -17.540 1.526 30.809 1.00 87.69 281 ILE A C 1
ATOM 2259 O O . ILE A 1 281 ? -18.492 0.891 30.385 1.00 87.69 281 ILE A O 1
ATOM 2263 N N . ASN A 1 282 ? -16.850 2.362 30.031 1.00 95.38 282 ASN A N 1
ATOM 2264 C CA . ASN A 1 282 ? -17.171 2.560 28.611 1.00 95.38 282 ASN A CA 1
ATOM 2265 C C . ASN A 1 282 ? -16.039 2.011 27.729 1.00 95.38 282 ASN A C 1
ATOM 2267 O O . ASN A 1 282 ? -15.327 2.791 27.080 1.00 95.38 282 ASN A O 1
ATOM 2271 N N . PRO A 1 283 ? -15.797 0.686 27.740 1.00 97.88 283 PRO A N 1
ATOM 2272 C CA . PRO A 1 283 ? -14.811 0.085 26.868 1.00 97.88 283 PRO A CA 1
ATOM 2273 C C . PRO A 1 283 ? -15.272 0.194 25.420 1.00 97.88 283 PRO A C 1
ATOM 2275 O O . PRO A 1 283 ? -16.463 0.116 25.120 1.00 97.88 283 PRO A O 1
ATOM 2278 N N . TYR A 1 284 ? -14.317 0.349 24.517 1.00 98.12 284 TYR A N 1
ATOM 2279 C CA . TYR A 1 284 ? -14.594 0.426 23.095 1.00 98.12 284 TYR A CA 1
ATOM 2280 C C . TYR A 1 284 ? -13.551 -0.329 22.282 1.00 98.12 284 TYR A C 1
ATOM 2282 O O . TYR A 1 284 ? -12.390 -0.485 22.678 1.00 98.12 284 TYR A O 1
ATOM 2290 N N . VAL A 1 285 ? -13.986 -0.747 21.102 1.00 97.88 285 VAL A N 1
ATOM 2291 C CA . VAL A 1 285 ? -13.123 -1.164 19.999 1.00 97.88 285 VAL A CA 1
ATOM 2292 C C . VAL A 1 285 ? -13.244 -0.128 18.890 1.00 97.88 285 VAL A C 1
ATOM 2294 O O . VAL A 1 285 ? -14.291 0.499 18.733 1.00 97.88 285 VAL A O 1
ATOM 2297 N N . SER A 1 286 ? -12.182 0.101 18.131 1.00 97.50 286 SER A N 1
ATOM 2298 C CA . SER A 1 286 ? -12.242 1.011 16.995 1.00 97.50 286 SER A CA 1
ATOM 2299 C C . SER A 1 286 ? -11.412 0.516 15.824 1.00 97.50 286 SER A C 1
ATOM 2301 O O . SER A 1 286 ? -10.417 -0.199 15.984 1.00 97.50 286 SER A O 1
ATOM 2303 N N . LEU A 1 287 ? -11.844 0.924 14.636 1.00 96.69 287 LEU A N 1
ATOM 2304 C CA . LEU A 1 287 ? -11.107 0.759 13.396 1.00 96.69 287 LEU A CA 1
ATOM 2305 C C . LEU A 1 287 ? -11.011 2.121 12.718 1.00 96.69 287 LEU A C 1
ATOM 2307 O O . LEU A 1 287 ? -12.000 2.848 12.603 1.00 96.69 287 LEU A O 1
ATOM 2311 N N . GLY A 1 288 ? -9.805 2.471 12.292 1.00 94.62 288 GLY A N 1
ATOM 2312 C CA . GLY A 1 288 ? -9.541 3.741 11.641 1.00 94.62 288 GLY A CA 1
ATOM 2313 C C . GLY A 1 288 ? -8.498 3.649 10.549 1.00 94.62 288 GLY A C 1
ATOM 2314 O O . GLY A 1 288 ? -7.802 2.642 10.397 1.00 94.62 288 GLY A O 1
ATOM 2315 N N . ILE A 1 289 ? -8.393 4.747 9.814 1.00 95.06 289 ILE A N 1
ATOM 2316 C CA . ILE A 1 289 ? -7.371 4.991 8.803 1.00 95.06 289 ILE A CA 1
ATOM 2317 C C . ILE A 1 289 ? -6.492 6.163 9.238 1.00 95.06 289 ILE A C 1
ATOM 2319 O O . ILE A 1 289 ? -6.933 7.059 9.965 1.00 95.06 289 ILE A O 1
ATOM 2323 N N . GLY A 1 290 ? -5.242 6.160 8.789 1.00 93.75 290 GLY A N 1
ATOM 2324 C CA . GLY A 1 290 ? -4.272 7.202 9.094 1.00 93.75 290 GLY A CA 1
ATOM 2325 C C . GLY A 1 290 ? -3.452 7.613 7.879 1.00 93.75 290 GLY A C 1
ATOM 2326 O O . GLY A 1 290 ? -3.020 6.765 7.099 1.00 93.75 290 GLY A O 1
ATOM 2327 N N . VAL A 1 291 ? -3.200 8.915 7.752 1.00 94.25 291 VAL A N 1
ATOM 2328 C CA . VAL A 1 291 ? -2.172 9.471 6.866 1.00 94.25 291 VAL A CA 1
ATOM 2329 C C . VAL A 1 291 ? -0.970 9.858 7.717 1.00 94.25 291 VAL A C 1
ATOM 2331 O O . VAL A 1 291 ? -1.104 10.573 8.710 1.00 94.25 291 VAL A O 1
ATOM 2334 N N . TYR A 1 292 ? 0.211 9.389 7.337 1.00 93.50 292 TYR A N 1
ATOM 2335 C CA . TYR A 1 292 ? 1.435 9.533 8.114 1.00 93.50 292 TYR A CA 1
ATOM 2336 C C . TYR A 1 292 ? 2.472 10.311 7.324 1.00 93.50 292 TYR A C 1
ATOM 2338 O O . TYR A 1 292 ? 2.844 9.920 6.221 1.00 93.50 292 TYR A O 1
ATOM 2346 N N . ARG A 1 293 ? 2.991 11.379 7.923 1.00 91.56 293 ARG A N 1
ATOM 2347 C CA . ARG A 1 293 ? 4.166 12.087 7.427 1.00 91.56 293 ARG A CA 1
ATOM 2348 C C . ARG A 1 293 ? 5.382 11.650 8.225 1.00 91.56 293 ARG A C 1
ATOM 2350 O O . ARG A 1 293 ? 5.545 12.078 9.370 1.00 91.56 293 ARG A O 1
ATOM 2357 N N . VAL A 1 294 ? 6.230 10.821 7.629 1.00 89.50 294 VAL A N 1
ATOM 2358 C CA . VAL A 1 294 ? 7.431 10.292 8.289 1.00 89.50 294 VAL A CA 1
ATOM 2359 C C . VAL A 1 294 ? 8.644 11.128 7.901 1.00 89.50 294 VAL A C 1
ATOM 2361 O O . VAL A 1 294 ? 8.781 11.537 6.752 1.00 89.50 294 VAL A O 1
ATOM 2364 N N . LYS A 1 295 ? 9.504 11.414 8.880 1.00 88.69 295 LYS A N 1
ATOM 2365 C CA . LYS A 1 295 ? 10.805 12.059 8.703 1.00 88.69 295 LYS A CA 1
ATOM 2366 C C . LYS A 1 295 ? 11.879 11.248 9.415 1.00 88.69 295 LYS A C 1
ATOM 2368 O O . LYS A 1 295 ? 11.780 11.035 10.628 1.00 88.69 295 LYS A O 1
ATOM 2373 N N . SER A 1 296 ? 12.911 10.851 8.686 1.00 84.62 296 SER A N 1
ATOM 2374 C CA . SER A 1 296 ? 14.116 10.209 9.219 1.00 84.62 296 SER A CA 1
ATOM 2375 C C . SER A 1 296 ? 15.290 11.195 9.227 1.00 84.62 296 SER A C 1
ATOM 2377 O O . SER A 1 296 ? 15.359 12.104 8.401 1.00 84.62 296 SER A O 1
ATOM 2379 N N . VAL A 1 297 ? 16.188 11.056 10.206 1.00 82.38 297 VAL A N 1
ATOM 2380 C CA . VAL A 1 297 ? 17.445 11.818 10.283 1.00 82.38 297 VAL A CA 1
ATOM 2381 C C . VAL A 1 297 ? 18.604 10.841 10.419 1.00 82.38 297 VAL A C 1
ATOM 2383 O O . VAL A 1 297 ? 18.676 10.100 11.402 1.00 82.38 297 VAL A O 1
ATOM 2386 N N . PHE A 1 298 ? 19.514 10.855 9.449 1.00 78.31 298 PHE A N 1
ATOM 2387 C CA . PHE A 1 298 ? 20.709 10.014 9.418 1.00 78.31 298 PHE A CA 1
ATOM 2388 C C . PHE A 1 298 ? 21.938 10.757 9.949 1.00 78.31 298 PHE A C 1
ATOM 2390 O O . PHE A 1 298 ? 22.086 11.958 9.738 1.00 78.31 298 PHE A O 1
ATOM 2397 N N . ASN A 1 299 ? 22.837 10.020 10.602 1.00 67.25 299 ASN A N 1
ATOM 2398 C CA . ASN A 1 299 ? 24.209 10.462 10.834 1.00 67.25 299 ASN A CA 1
ATOM 2399 C C . ASN A 1 299 ? 25.097 9.800 9.777 1.00 67.25 299 ASN A C 1
ATOM 2401 O O . ASN A 1 299 ? 25.023 8.584 9.629 1.00 67.25 299 ASN A O 1
ATOM 2405 N N . THR A 1 300 ? 25.968 10.556 9.113 1.00 61.44 300 THR A N 1
ATOM 2406 C CA . THR A 1 300 ? 27.043 10.024 8.260 1.00 61.44 300 THR A CA 1
ATOM 2407 C C . THR A 1 300 ? 28.325 9.892 9.091 1.00 61.44 300 THR A C 1
ATOM 2409 O O . THR A 1 300 ? 28.973 10.904 9.369 1.00 61.44 300 THR A O 1
ATOM 2412 N N . PRO A 1 301 ? 28.715 8.685 9.548 1.00 56.47 301 PRO A N 1
ATOM 2413 C CA . PRO A 1 301 ? 29.958 8.508 10.291 1.00 56.47 301 PRO A CA 1
ATOM 2414 C C . PRO A 1 301 ? 31.148 8.692 9.339 1.00 56.47 301 PRO A C 1
ATOM 2416 O O . PRO A 1 301 ? 31.201 8.050 8.295 1.00 56.47 301 PRO A O 1
ATOM 2419 N N . GLY A 1 302 ? 32.106 9.552 9.691 1.00 63.28 302 GLY A N 1
ATOM 2420 C CA . GLY A 1 302 ? 33.373 9.679 8.957 1.00 63.28 302 GLY A CA 1
ATOM 2421 C C . GLY A 1 302 ? 33.396 10.675 7.793 1.00 63.28 302 GLY A C 1
ATOM 2422 O O . GLY A 1 302 ? 34.412 10.759 7.107 1.00 63.28 302 GLY A O 1
ATOM 2423 N N . ALA A 1 303 ? 32.344 11.472 7.580 1.00 55.72 303 ALA A N 1
ATOM 2424 C CA . ALA A 1 303 ? 32.478 12.655 6.735 1.00 55.72 303 ALA A CA 1
ATOM 2425 C C . ALA A 1 303 ? 33.390 13.668 7.463 1.00 55.72 303 ALA A C 1
ATOM 2427 O O . ALA A 1 303 ? 33.073 14.036 8.601 1.00 55.72 303 ALA A O 1
ATOM 2428 N N . PRO A 1 304 ? 34.526 14.103 6.879 1.00 56.06 304 PRO A N 1
ATOM 2429 C CA . PRO A 1 304 ? 35.324 15.173 7.467 1.00 56.06 304 PRO A CA 1
ATOM 2430 C C . PRO A 1 304 ? 34.431 16.406 7.670 1.00 56.06 304 PRO A C 1
ATOM 2432 O O . PRO A 1 304 ? 33.481 16.582 6.901 1.00 56.06 304 PRO A O 1
ATOM 2435 N N . PRO A 1 305 ? 34.703 17.254 8.680 1.00 50.41 305 PRO A N 1
ATOM 2436 C CA . PRO A 1 305 ? 33.974 18.497 8.907 1.00 50.41 305 PRO A CA 1
ATOM 2437 C C . PRO A 1 305 ? 34.268 19.474 7.762 1.00 50.41 305 PRO A C 1
ATOM 2439 O O . PRO A 1 305 ? 35.016 20.438 7.898 1.00 50.41 305 PRO A O 1
ATOM 2442 N N . LEU A 1 306 ? 33.708 19.203 6.588 1.00 49.97 306 LEU A N 1
ATOM 2443 C CA . LEU A 1 306 ? 33.549 20.196 5.551 1.00 49.97 306 LEU A CA 1
ATOM 2444 C C . LEU A 1 306 ? 32.574 21.220 6.123 1.00 49.97 306 LEU A C 1
ATOM 2446 O O . LEU A 1 306 ? 31.540 20.858 6.677 1.00 49.97 306 LEU A O 1
ATOM 2450 N N . ASN A 1 307 ? 32.924 22.497 6.007 1.00 49.00 307 ASN A N 1
ATOM 2451 C CA . ASN A 1 307 ? 32.179 23.655 6.510 1.00 49.00 307 ASN A CA 1
ATOM 2452 C C . ASN A 1 307 ? 30.857 23.897 5.740 1.00 49.00 307 ASN A C 1
ATOM 2454 O O . ASN A 1 307 ? 30.422 25.025 5.528 1.00 49.00 307 ASN A O 1
ATOM 2458 N N . ILE A 1 308 ? 30.250 22.814 5.262 1.00 46.41 308 ILE A N 1
ATOM 2459 C CA . ILE A 1 308 ? 28.915 22.722 4.704 1.00 46.41 308 ILE A CA 1
ATOM 2460 C C . ILE A 1 308 ? 28.104 22.134 5.854 1.00 46.41 308 ILE A C 1
ATOM 2462 O O . ILE A 1 308 ? 28.426 21.039 6.315 1.00 46.41 308 ILE A O 1
ATOM 2466 N N . GLN A 1 309 ? 27.115 22.874 6.372 1.00 52.09 309 GLN A N 1
ATOM 2467 C CA . GLN A 1 309 ? 26.233 22.368 7.430 1.00 52.09 309 GLN A CA 1
ATOM 2468 C C . GLN A 1 309 ? 25.853 20.917 7.110 1.00 52.09 309 GLN A C 1
ATOM 2470 O O . GLN A 1 309 ? 25.431 20.683 5.975 1.00 52.09 309 GLN A O 1
ATOM 2475 N N . PRO A 1 310 ? 26.039 19.956 8.038 1.00 46.03 310 PRO A N 1
ATOM 2476 C CA . PRO A 1 310 ? 25.792 18.550 7.757 1.00 46.03 310 PRO A CA 1
ATOM 2477 C C . PRO A 1 310 ? 24.388 18.437 7.183 1.00 46.03 310 PRO A C 1
ATOM 2479 O O . PRO A 1 310 ? 23.403 18.746 7.857 1.00 46.03 310 PRO A O 1
ATOM 2482 N N . SER A 1 311 ? 24.309 18.086 5.902 1.00 48.62 311 SER A N 1
ATOM 2483 C CA . SER A 1 311 ? 23.054 17.906 5.202 1.00 48.62 311 SER A CA 1
ATOM 2484 C C . SER A 1 311 ? 22.401 16.666 5.796 1.00 48.62 311 SER A C 1
ATOM 2486 O O . SER A 1 311 ? 22.626 15.544 5.353 1.00 48.62 311 SER A O 1
ATOM 2488 N N . GLU A 1 312 ? 21.628 16.861 6.866 1.00 57.56 312 GLU A N 1
ATOM 2489 C CA . GLU A 1 312 ? 20.699 15.860 7.369 1.00 57.56 312 GLU A CA 1
ATOM 2490 C C . GLU A 1 312 ? 19.837 15.432 6.180 1.00 57.56 312 GLU A C 1
ATOM 2492 O O . GLU A 1 312 ? 18.980 16.194 5.722 1.00 57.56 312 GLU A O 1
ATOM 2497 N N . ILE A 1 313 ? 20.083 14.234 5.648 1.00 56.38 313 ILE A N 1
ATOM 2498 C CA . ILE A 1 313 ? 19.223 13.667 4.615 1.00 56.38 313 ILE A CA 1
ATOM 2499 C C . ILE A 1 313 ? 17.875 13.426 5.289 1.00 56.38 313 ILE A C 1
ATOM 2501 O O . ILE A 1 313 ? 17.743 12.553 6.148 1.00 56.38 313 ILE A O 1
ATOM 2505 N N . LYS A 1 314 ? 16.904 14.273 4.943 1.00 59.97 314 LYS A N 1
ATOM 2506 C CA . LYS A 1 314 ? 15.520 14.197 5.406 1.00 59.97 314 LYS A CA 1
ATOM 2507 C C . LYS A 1 314 ? 14.699 13.571 4.302 1.00 59.97 314 LYS A C 1
ATOM 2509 O O . LYS A 1 314 ? 14.305 14.251 3.360 1.00 59.97 314 LYS A O 1
ATOM 2514 N N . GLU A 1 315 ? 14.421 12.286 4.439 1.00 64.50 315 GLU A N 1
ATOM 2515 C CA . GLU A 1 315 ? 13.370 11.668 3.646 1.00 64.50 315 GLU A CA 1
ATOM 2516 C C . GLU A 1 315 ? 12.027 12.074 4.262 1.00 64.50 315 GLU A C 1
ATOM 2518 O O . GLU A 1 315 ? 11.816 11.912 5.466 1.00 64.50 315 GLU A O 1
ATOM 2523 N N . ILE A 1 316 ? 11.150 12.675 3.458 1.00 65.62 316 ILE A N 1
ATOM 2524 C CA . ILE A 1 316 ? 9.778 12.993 3.854 1.00 65.62 316 ILE A CA 1
ATOM 2525 C C . ILE A 1 316 ? 8.859 12.162 2.982 1.00 65.62 316 ILE A C 1
ATOM 2527 O O . ILE A 1 316 ? 8.821 12.360 1.771 1.00 65.62 316 ILE A O 1
ATOM 2531 N N . THR A 1 317 ? 8.093 11.276 3.604 1.00 71.25 317 THR A N 1
ATOM 2532 C CA . THR A 1 317 ? 7.150 10.410 2.894 1.00 71.25 317 THR A CA 1
ATOM 2533 C C . THR A 1 317 ? 5.746 10.602 3.438 1.00 71.25 317 THR A C 1
ATOM 2535 O O . THR A 1 317 ? 5.560 10.845 4.635 1.00 71.25 317 THR A O 1
ATOM 2538 N N . ASN A 1 318 ? 4.765 10.554 2.534 1.00 76.12 318 ASN A N 1
ATOM 2539 C CA . ASN A 1 318 ? 3.346 10.527 2.864 1.00 76.12 318 ASN A CA 1
ATOM 2540 C C . ASN A 1 318 ? 2.872 9.086 2.719 1.00 76.12 318 ASN A C 1
ATOM 2542 O O . ASN A 1 318 ? 2.906 8.532 1.622 1.00 76.12 318 ASN A O 1
ATOM 2546 N N . ASN A 1 319 ? 2.429 8.500 3.824 1.00 85.62 319 ASN A N 1
ATOM 2547 C CA . ASN A 1 319 ? 2.085 7.088 3.903 1.00 85.62 319 ASN A CA 1
ATOM 2548 C C . ASN A 1 319 ? 0.645 6.925 4.384 1.00 85.62 319 ASN A C 1
ATOM 2550 O O . ASN A 1 319 ? 0.087 7.819 5.020 1.00 85.62 319 ASN A O 1
ATOM 2554 N N . PHE A 1 320 ? 0.057 5.768 4.106 1.00 91.50 320 PHE A N 1
ATOM 2555 C CA . PHE A 1 320 ? -1.307 5.424 4.498 1.00 91.50 320 PHE A CA 1
ATOM 2556 C C . PHE A 1 320 ? -1.286 4.207 5.423 1.00 91.50 320 PHE A C 1
ATOM 2558 O O . PHE A 1 320 ? -0.409 3.357 5.295 1.00 91.50 320 PHE A O 1
ATOM 2565 N N . GLY A 1 321 ? -2.229 4.096 6.353 1.00 91.88 321 GLY A N 1
ATOM 2566 C CA . GLY A 1 321 ? -2.264 2.974 7.283 1.00 91.88 321 GLY A CA 1
ATOM 2567 C C . GLY A 1 321 ? -3.611 2.721 7.940 1.00 91.88 321 GLY A C 1
ATOM 2568 O O . GLY A 1 321 ? -4.491 3.579 7.916 1.00 91.88 321 GLY A O 1
ATOM 2569 N N . PHE A 1 322 ? -3.740 1.549 8.566 1.00 94.56 322 PHE A N 1
ATOM 2570 C CA . PHE A 1 322 ? -4.877 1.197 9.424 1.00 94.56 322 PHE A CA 1
ATOM 2571 C C . PHE A 1 322 ? -4.497 1.298 10.902 1.00 94.56 322 PHE A C 1
ATOM 2573 O O . PHE A 1 322 ? -3.361 0.998 11.285 1.00 94.56 322 PHE A O 1
ATOM 2580 N N . VAL A 1 323 ? -5.473 1.687 11.727 1.00 96.50 323 VAL A N 1
ATOM 2581 C CA . VAL A 1 323 ? -5.303 1.953 13.164 1.00 96.50 323 VAL A CA 1
ATOM 2582 C C . VAL A 1 323 ? -6.391 1.253 13.986 1.00 96.50 323 VAL A C 1
ATOM 2584 O O . VAL A 1 323 ? -7.265 1.922 14.541 1.00 96.50 323 VAL A O 1
ATOM 2587 N N . PRO A 1 324 ? -6.402 -0.090 14.072 1.00 96.38 324 PRO A N 1
ATOM 2588 C CA . PRO A 1 324 ? -7.227 -0.768 15.063 1.00 96.38 324 PRO A CA 1
ATOM 2589 C C . PRO A 1 324 ? -6.805 -0.353 16.478 1.00 96.38 324 PRO A C 1
ATOM 2591 O O . PRO A 1 324 ? -5.610 -0.242 16.785 1.00 96.38 324 PRO A O 1
ATOM 2594 N N . LYS A 1 325 ? -7.789 -0.129 17.347 1.00 98.00 325 LYS A N 1
ATOM 2595 C CA . LYS A 1 325 ? -7.578 0.320 18.725 1.00 98.00 325 LYS A CA 1
ATOM 2596 C C . LYS A 1 325 ? -8.594 -0.320 19.662 1.00 98.00 325 LYS A C 1
ATOM 2598 O O . LYS A 1 325 ? -9.729 -0.591 19.283 1.00 98.00 325 LYS A O 1
ATOM 2603 N N . VAL A 1 326 ? -8.180 -0.515 20.904 1.00 98.31 326 VAL A N 1
ATOM 2604 C CA . VAL A 1 326 ? -9.061 -0.820 22.032 1.00 98.31 326 VAL A CA 1
ATOM 2605 C C . VAL A 1 326 ? -8.793 0.180 23.148 1.00 98.31 326 VAL A C 1
ATOM 2607 O O . VAL A 1 326 ? -7.653 0.610 23.341 1.00 98.31 326 VAL A O 1
ATOM 2610 N N . GLY A 1 327 ? -9.822 0.576 23.883 1.00 97.75 327 GLY A N 1
ATOM 2611 C CA . GLY A 1 327 ? -9.667 1.533 24.974 1.00 97.75 327 GLY A CA 1
ATOM 2612 C C . GLY A 1 327 ? -10.863 1.558 25.904 1.00 97.75 327 GLY A C 1
ATOM 2613 O O . GLY A 1 327 ? -11.762 0.724 25.802 1.00 97.75 327 GLY A O 1
ATOM 2614 N N . ASN A 1 328 ? -10.848 2.496 26.846 1.00 97.88 328 ASN A N 1
ATOM 2615 C CA . ASN A 1 328 ? -11.933 2.685 27.801 1.00 97.88 328 ASN A CA 1
ATOM 2616 C C . ASN A 1 328 ? -12.056 4.163 28.165 1.00 97.88 328 ASN A C 1
ATOM 2618 O O . ASN A 1 328 ? -11.051 4.788 28.484 1.00 97.88 328 ASN A O 1
ATOM 2622 N N . ILE A 1 329 ? -13.269 4.715 28.135 1.00 96.88 329 ILE A N 1
ATOM 2623 C CA . ILE A 1 329 ? -13.532 6.089 28.576 1.00 96.88 329 ILE A CA 1
ATOM 2624 C C . ILE A 1 329 ? -14.022 6.074 30.026 1.00 96.88 329 ILE A C 1
ATOM 2626 O O . ILE A 1 329 ? -15.141 5.653 30.328 1.00 96.88 329 ILE A O 1
ATOM 2630 N N . ILE A 1 330 ? -13.186 6.586 30.927 1.00 95.56 330 ILE A N 1
ATOM 2631 C CA . ILE A 1 330 ? -13.439 6.651 32.366 1.00 95.56 330 ILE A CA 1
ATOM 2632 C C . ILE A 1 330 ? -13.794 8.092 32.733 1.00 95.56 330 ILE A C 1
ATOM 2634 O O . ILE A 1 330 ? -12.975 8.999 32.581 1.00 95.56 330 ILE A O 1
ATOM 2638 N N . ALA A 1 331 ? -15.005 8.322 33.237 1.00 95.31 331 ALA A N 1
ATOM 2639 C CA . ALA A 1 331 ? -15.397 9.642 33.718 1.00 95.31 331 ALA A CA 1
ATOM 2640 C C . ALA A 1 331 ? -14.612 10.000 34.989 1.00 95.31 331 ALA A C 1
ATOM 2642 O O . ALA A 1 331 ? -14.716 9.307 35.998 1.00 95.31 331 ALA A O 1
ATOM 2643 N N . ILE A 1 332 ? -13.842 11.091 34.943 1.00 96.12 332 ILE A N 1
ATOM 2644 C CA . ILE A 1 332 ? -13.208 11.667 36.138 1.00 96.12 332 ILE A CA 1
ATOM 2645 C C . ILE A 1 332 ? -14.224 12.552 36.866 1.00 96.12 332 ILE A C 1
ATOM 2647 O O . ILE A 1 332 ? -14.345 12.499 38.086 1.00 96.12 332 ILE A O 1
ATOM 2651 N N . ASN A 1 333 ? -14.941 13.387 36.108 1.00 95.56 333 ASN A N 1
ATOM 2652 C CA . ASN A 1 333 ? -16.022 14.236 36.600 1.00 95.56 333 ASN A CA 1
ATOM 2653 C C . ASN A 1 333 ? -17.008 14.571 35.461 1.00 95.56 333 ASN A C 1
ATOM 2655 O O . ASN A 1 333 ? -16.950 14.006 34.364 1.00 95.56 333 ASN A O 1
ATOM 2659 N N . GLU A 1 334 ? -17.920 15.510 35.709 1.00 94.31 334 GLU A N 1
ATOM 2660 C CA . GLU A 1 334 ? -18.940 15.932 34.743 1.00 94.31 334 GLU A CA 1
ATOM 2661 C C . GLU A 1 334 ? -18.368 16.505 33.441 1.00 94.31 334 GLU A C 1
ATOM 2663 O O . GLU A 1 334 ? -19.037 16.446 32.414 1.00 94.31 334 GLU A O 1
ATOM 2668 N N . LYS A 1 335 ? -17.142 17.035 33.450 1.00 96.38 335 LYS A N 1
ATOM 2669 C CA . LYS A 1 335 ? -16.515 17.706 32.302 1.00 96.38 335 LYS A CA 1
ATOM 2670 C C . LYS A 1 335 ? -15.284 16.992 31.761 1.00 96.38 335 LYS A C 1
ATOM 2672 O O . LYS A 1 335 ? -14.882 17.287 30.646 1.00 96.38 335 LYS A O 1
ATOM 2677 N N . LEU A 1 336 ? -14.677 16.084 32.520 1.00 97.38 336 LEU A N 1
ATOM 2678 C CA . LEU A 1 336 ? -13.419 15.433 32.162 1.00 97.38 336 LEU A CA 1
ATOM 2679 C C . LEU A 1 336 ? -13.559 13.914 32.106 1.00 97.38 336 LEU A C 1
ATOM 2681 O O . LEU A 1 336 ? -14.088 13.283 33.024 1.00 97.38 336 LEU A O 1
ATOM 2685 N N . ASN A 1 337 ? -13.002 13.340 31.047 1.00 96.69 337 ASN A N 1
ATOM 2686 C CA . ASN A 1 337 ? -12.820 11.912 30.845 1.00 96.69 337 ASN A CA 1
ATOM 2687 C C . ASN A 1 337 ? -11.330 11.575 30.751 1.00 96.69 337 ASN A C 1
ATOM 2689 O O . ASN A 1 337 ? -10.555 12.310 30.145 1.00 96.69 337 ASN A O 1
ATOM 2693 N N . PHE A 1 338 ? -10.946 10.426 31.294 1.00 97.50 338 PHE A N 1
ATOM 2694 C CA . PHE A 1 338 ? -9.661 9.787 31.050 1.00 97.50 338 PHE A CA 1
ATOM 2695 C C . PHE A 1 338 ? -9.849 8.631 30.068 1.00 97.50 338 PHE A C 1
ATOM 2697 O O . PHE A 1 338 ? -10.720 7.789 30.270 1.00 97.50 338 PHE A O 1
ATOM 2704 N N . ASN A 1 339 ? -9.040 8.585 29.014 1.00 97.75 339 ASN A N 1
ATOM 2705 C CA . ASN A 1 339 ? -9.154 7.603 27.938 1.00 97.75 339 ASN A CA 1
ATOM 2706 C C . ASN A 1 339 ? -7.815 6.870 27.720 1.00 97.75 339 ASN A C 1
ATOM 2708 O O . ASN A 1 339 ? -7.015 7.275 26.868 1.00 97.75 339 ASN A O 1
ATOM 2712 N N . PRO A 1 340 ? -7.517 5.819 28.510 1.00 98.25 340 PRO A N 1
ATOM 2713 C CA . PRO A 1 340 ? -6.440 4.883 28.210 1.00 98.25 340 PRO A CA 1
ATOM 2714 C C . PRO A 1 340 ? -6.795 4.019 26.992 1.00 98.25 340 PRO A C 1
ATOM 2716 O O . PRO A 1 340 ? -7.887 3.452 26.906 1.00 98.25 340 PRO A O 1
ATOM 2719 N N . SER A 1 341 ? -5.853 3.877 26.059 1.00 98.19 341 SER A N 1
ATOM 2720 C CA . SER A 1 341 ? -6.038 3.068 24.852 1.00 98.19 341 SER A CA 1
ATOM 2721 C C . SER A 1 341 ? -4.753 2.411 24.356 1.00 98.19 341 SER A C 1
ATOM 2723 O O . SER A 1 341 ? -3.644 2.904 24.574 1.00 98.19 341 SER A O 1
ATOM 2725 N N . ILE A 1 342 ? -4.917 1.293 23.652 1.00 98.31 342 ILE A N 1
ATOM 2726 C CA . ILE A 1 342 ? -3.859 0.582 22.936 1.00 98.31 342 ILE A CA 1
ATOM 2727 C C . ILE A 1 342 ? -4.248 0.533 21.460 1.00 98.31 342 ILE A C 1
ATOM 2729 O O . ILE A 1 342 ? -5.355 0.109 21.132 1.00 98.31 342 ILE A O 1
ATOM 2733 N N . SER A 1 343 ? -3.352 0.945 20.563 1.00 97.56 343 SER A N 1
ATOM 2734 C CA . SER A 1 343 ? -3.559 0.845 19.114 1.00 97.56 343 SER A CA 1
ATOM 2735 C C . SER A 1 343 ? -2.401 0.157 18.406 1.00 97.56 343 SER A C 1
ATOM 2737 O O . SER A 1 343 ? -1.255 0.229 18.847 1.00 97.56 343 SER A O 1
ATOM 2739 N N . VAL A 1 344 ? -2.691 -0.488 17.276 1.00 97.31 344 VAL A N 1
ATOM 2740 C CA . VAL A 1 344 ? -1.672 -1.001 16.352 1.00 97.31 344 VAL A CA 1
ATOM 2741 C C . VAL A 1 344 ? -1.677 -0.107 15.122 1.00 97.31 344 VAL A C 1
ATOM 2743 O O . VAL A 1 344 ? -2.677 -0.027 14.422 1.00 97.31 344 VAL A O 1
ATOM 2746 N N . ASN A 1 345 ? -0.575 0.586 14.861 1.00 95.75 345 ASN A N 1
ATOM 2747 C CA . ASN A 1 345 ? -0.430 1.439 13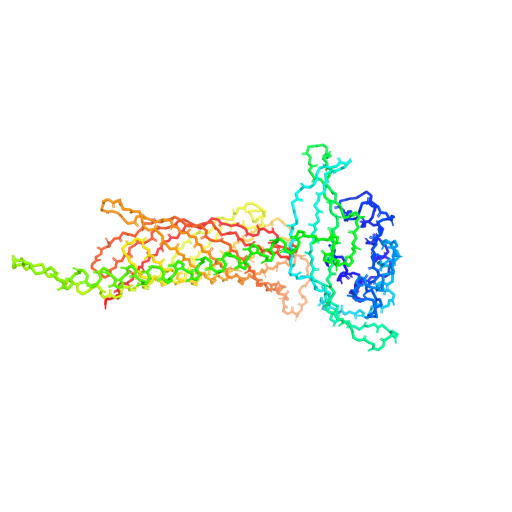.687 1.00 95.75 345 ASN A CA 1
ATOM 2748 C C . ASN A 1 345 ? 0.296 0.641 12.609 1.00 95.75 345 ASN A C 1
ATOM 2750 O O . ASN A 1 345 ? 1.492 0.386 12.751 1.00 95.75 345 ASN A O 1
ATOM 2754 N N . ASN A 1 346 ? -0.419 0.255 11.554 1.00 93.31 346 ASN A N 1
ATOM 2755 C CA . ASN A 1 346 ? 0.160 -0.425 10.397 1.00 93.31 346 ASN A CA 1
ATOM 2756 C C . ASN A 1 346 ? 0.281 0.580 9.260 1.00 93.31 346 ASN A C 1
ATOM 2758 O O . ASN A 1 346 ? -0.735 0.955 8.678 1.00 93.31 346 ASN A O 1
ATOM 2762 N N . VAL A 1 347 ? 1.497 1.034 8.962 1.00 91.56 347 VAL A N 1
ATOM 2763 C CA . VAL A 1 347 ? 1.743 2.031 7.918 1.00 91.56 347 VAL A CA 1
ATOM 2764 C C . VAL A 1 347 ? 2.259 1.329 6.664 1.00 91.56 347 VAL A C 1
ATOM 2766 O O . VAL A 1 347 ? 3.356 0.769 6.654 1.00 91.56 347 VAL A O 1
ATOM 2769 N N . PHE A 1 348 ? 1.457 1.356 5.602 1.00 84.88 348 PHE A N 1
ATOM 2770 C CA . PHE A 1 348 ? 1.807 0.829 4.290 1.00 84.88 348 PHE A CA 1
ATOM 2771 C C . PHE A 1 348 ? 2.619 1.861 3.515 1.00 84.88 348 PHE A C 1
ATOM 2773 O O . PHE A 1 348 ? 2.263 3.040 3.438 1.00 84.88 348 PHE A O 1
ATOM 2780 N N . TYR A 1 349 ? 3.719 1.398 2.928 1.00 72.56 349 TYR A N 1
ATOM 2781 C CA . TYR A 1 349 ? 4.667 2.240 2.215 1.00 72.56 349 TYR A CA 1
ATOM 2782 C C . TYR A 1 349 ? 5.238 1.542 0.975 1.00 72.56 349 TYR A C 1
ATOM 2784 O O . TYR A 1 349 ? 5.325 0.317 0.930 1.00 72.56 349 TYR A O 1
ATOM 2792 N N . LYS A 1 350 ? 5.664 2.347 -0.009 1.00 57.62 350 LYS A N 1
ATOM 2793 C CA . LYS A 1 350 ? 6.502 1.948 -1.148 1.00 57.62 350 LYS A CA 1
ATOM 2794 C C . LYS A 1 350 ? 7.841 2.702 -1.073 1.00 57.62 350 LYS A C 1
ATOM 2796 O O . LYS A 1 350 ? 7.947 3.808 -1.592 1.00 57.62 350 LYS A O 1
ATOM 2801 N N . GLY A 1 351 ? 8.861 2.100 -0.463 1.00 63.97 351 GLY A N 1
ATOM 2802 C CA . GLY A 1 351 ? 10.250 2.580 -0.510 1.00 63.97 351 GLY A CA 1
ATOM 2803 C C . GLY A 1 351 ? 11.167 1.872 0.497 1.00 63.97 351 GLY A C 1
ATOM 2804 O O . GLY A 1 351 ? 10.701 1.218 1.428 1.00 63.97 351 GLY A O 1
ATOM 2805 N N . GLU A 1 352 ? 12.479 1.984 0.292 1.00 59.44 352 GLU A N 1
ATOM 2806 C CA . GLU A 1 352 ? 13.477 1.059 0.859 1.00 59.44 352 GLU A CA 1
ATOM 2807 C C . GLU A 1 352 ? 13.653 1.153 2.386 1.00 59.44 352 GLU A C 1
ATOM 2809 O O . GLU A 1 352 ? 13.941 0.150 3.033 1.00 59.44 352 GLU A O 1
ATOM 2814 N N . LEU A 1 353 ? 13.452 2.335 2.982 1.00 57.38 353 LEU A N 1
ATOM 2815 C CA . LEU A 1 353 ? 13.797 2.595 4.388 1.00 57.38 353 LEU A CA 1
ATOM 2816 C C . LEU A 1 353 ? 12.638 2.426 5.381 1.00 57.38 353 LEU A C 1
ATOM 2818 O O . LEU A 1 353 ? 12.879 2.330 6.583 1.00 57.38 353 LEU A O 1
ATOM 2822 N N . THR A 1 354 ? 11.386 2.394 4.913 1.00 57.28 354 THR A N 1
ATOM 2823 C CA . THR A 1 354 ? 10.197 2.281 5.787 1.00 57.28 354 THR A CA 1
ATOM 2824 C C . THR A 1 354 ? 9.227 1.179 5.370 1.00 57.28 354 THR A C 1
ATOM 2826 O O . THR A 1 354 ? 8.062 1.203 5.768 1.00 57.28 354 THR A O 1
ATOM 2829 N N . ASP A 1 355 ? 9.703 0.193 4.601 1.00 67.44 355 ASP A N 1
ATOM 2830 C CA . ASP A 1 355 ? 8.925 -0.993 4.240 1.00 67.44 355 ASP A CA 1
ATOM 2831 C C . ASP A 1 355 ? 8.374 -1.690 5.502 1.00 67.44 355 ASP A C 1
ATOM 2833 O O . ASP A 1 355 ? 9.108 -2.307 6.282 1.00 67.44 355 ASP A O 1
ATOM 2837 N N . GLY A 1 356 ? 7.065 -1.537 5.723 1.00 71.44 356 GLY A N 1
ATOM 2838 C CA . GLY A 1 356 ? 6.340 -2.111 6.855 1.00 71.44 356 GLY A CA 1
ATOM 2839 C C . GLY A 1 356 ? 6.534 -1.399 8.199 1.00 71.44 356 GLY A C 1
ATOM 2840 O O . GLY A 1 356 ? 6.630 -2.083 9.223 1.00 71.44 356 GLY A O 1
ATOM 2841 N N . MET A 1 357 ? 6.580 -0.057 8.243 1.00 88.56 357 MET A N 1
ATOM 2842 C CA . MET A 1 357 ? 6.602 0.676 9.519 1.00 88.56 357 MET A CA 1
ATOM 2843 C C . MET A 1 357 ? 5.356 0.348 10.358 1.00 88.56 357 MET A C 1
ATOM 2845 O O . MET A 1 357 ? 4.258 0.833 10.098 1.00 88.56 357 MET A O 1
ATOM 2849 N N . SER A 1 358 ? 5.545 -0.469 11.392 1.00 93.88 358 SER A N 1
ATOM 2850 C CA . SER A 1 358 ? 4.477 -0.910 12.287 1.00 93.88 358 SER A CA 1
ATOM 2851 C C . SER A 1 358 ? 4.879 -0.680 13.736 1.00 93.88 358 SER A C 1
ATOM 2853 O O . SER A 1 358 ? 6.021 -0.940 14.121 1.00 93.88 358 SER A O 1
ATOM 2855 N N . PHE A 1 359 ? 3.961 -0.175 14.554 1.00 95.81 359 PHE A N 1
ATOM 2856 C CA . PHE A 1 359 ? 4.208 0.021 15.983 1.00 95.81 359 PHE A CA 1
ATOM 2857 C C . PHE A 1 359 ? 2.921 -0.070 16.802 1.00 95.81 359 PHE A C 1
ATOM 2859 O O . PHE A 1 359 ? 1.844 0.330 16.356 1.00 95.81 359 PHE A O 1
ATOM 2866 N N . VAL A 1 360 ? 3.051 -0.575 18.026 1.00 97.56 360 VAL A N 1
ATOM 2867 C CA . VAL A 1 360 ? 1.978 -0.602 19.024 1.00 97.56 360 VAL A CA 1
ATOM 2868 C C . VAL A 1 360 ? 2.082 0.658 19.874 1.00 97.56 360 VAL A C 1
ATOM 2870 O O . VAL A 1 360 ? 3.145 0.946 20.418 1.00 97.56 360 VAL A O 1
ATOM 2873 N N . SER A 1 361 ? 1.001 1.416 20.003 1.00 97.25 361 SER A N 1
ATOM 2874 C CA . SER A 1 361 ? 0.949 2.609 20.847 1.00 97.25 361 SER A CA 1
ATOM 2875 C C . SER A 1 361 ? 0.119 2.355 22.092 1.00 97.25 361 SER A C 1
ATOM 2877 O O . SER A 1 361 ? -1.000 1.865 21.990 1.00 97.25 361 SER A O 1
ATOM 2879 N N . MET A 1 362 ? 0.641 2.752 23.250 1.00 98.06 362 MET A N 1
ATOM 2880 C CA . MET A 1 362 ? -0.131 2.888 24.486 1.00 98.06 362 MET A CA 1
ATOM 2881 C C . MET A 1 362 ? -0.331 4.379 24.736 1.00 98.06 362 MET A C 1
ATOM 2883 O O . MET A 1 362 ? 0.647 5.104 24.931 1.00 98.06 362 MET A O 1
ATOM 2887 N N . ASN A 1 363 ? -1.577 4.840 24.684 1.00 97.94 363 ASN A N 1
ATOM 2888 C CA . ASN A 1 363 ? -1.933 6.249 24.784 1.00 97.94 363 ASN A CA 1
ATOM 2889 C C . ASN A 1 363 ? -2.821 6.502 26.000 1.00 97.94 363 ASN A C 1
ATOM 2891 O O . ASN A 1 363 ? -3.682 5.695 26.344 1.00 97.94 363 ASN A O 1
ATOM 2895 N N . PHE A 1 364 ? -2.639 7.670 26.593 1.00 98.19 364 PHE A N 1
ATOM 2896 C CA . PHE A 1 364 ? -3.417 8.202 27.694 1.00 98.19 364 PHE A CA 1
ATOM 2897 C C . PHE A 1 364 ? -3.908 9.584 27.279 1.00 98.19 364 PHE A C 1
ATOM 2899 O O . PHE A 1 364 ? -3.101 10.489 27.042 1.00 98.19 364 PHE A O 1
ATOM 2906 N N . SER A 1 365 ? -5.224 9.733 27.160 1.00 98.06 365 SER A N 1
ATOM 2907 C CA . SER A 1 365 ? -5.849 11.003 26.798 1.00 98.06 365 SER A CA 1
ATOM 2908 C C . SER A 1 365 ? -6.661 11.571 27.962 1.00 98.06 365 SER A C 1
ATOM 2910 O O . SER A 1 365 ? -7.313 10.821 28.692 1.00 98.06 365 SER A O 1
ATOM 2912 N N . LEU A 1 366 ? -6.634 12.895 28.128 1.00 98.31 366 LEU A N 1
ATOM 2913 C CA . LEU A 1 366 ? -7.533 13.630 29.020 1.00 98.31 366 LEU A CA 1
ATOM 2914 C C . LEU A 1 366 ? -8.472 14.489 28.170 1.00 98.31 366 LEU A C 1
ATOM 2916 O O . LEU A 1 366 ? -8.017 15.426 27.512 1.00 98.31 366 LEU A O 1
ATOM 2920 N N . ASN A 1 367 ? -9.762 14.163 28.199 1.00 98.06 367 ASN A N 1
ATOM 2921 C CA . ASN A 1 367 ? -10.772 14.670 27.277 1.00 98.06 367 ASN A CA 1
ATOM 2922 C C . ASN A 1 367 ? -11.761 15.584 28.002 1.00 98.06 367 ASN A C 1
ATOM 2924 O O . ASN A 1 367 ? -12.361 15.187 29.001 1.00 98.06 367 ASN A O 1
ATOM 2928 N N . TYR A 1 368 ? -11.939 16.802 27.498 1.00 97.69 368 TYR A N 1
ATOM 2929 C CA . TYR A 1 368 ? -12.927 17.756 27.988 1.00 97.69 368 TYR A CA 1
ATOM 2930 C C . TYR A 1 368 ? -14.227 17.637 27.192 1.00 97.69 368 TYR A C 1
ATOM 2932 O O . TYR A 1 368 ? -14.209 17.706 25.963 1.00 97.69 368 TYR A O 1
ATOM 2940 N N . LYS A 1 369 ? -15.348 17.483 27.899 1.00 96.69 369 LYS A N 1
ATOM 2941 C CA . LYS A 1 369 ? -16.699 17.367 27.345 1.00 96.69 369 LYS A CA 1
ATOM 2942 C C . LYS A 1 369 ? -17.292 18.735 27.060 1.00 96.69 369 LYS A C 1
ATOM 2944 O O . LYS A 1 369 ? -17.358 19.592 27.944 1.00 96.69 369 LYS A O 1
ATOM 2949 N N . PHE A 1 370 ? -17.801 18.888 25.851 1.00 94.12 370 PHE A N 1
ATOM 2950 C CA . PHE A 1 370 ? -18.661 19.988 25.457 1.00 94.12 370 PHE A CA 1
ATOM 2951 C C . PHE A 1 370 ? -20.079 19.438 25.284 1.00 94.12 370 PHE A C 1
ATOM 2953 O O . PHE A 1 370 ? -20.284 18.421 24.614 1.00 94.12 370 PHE A O 1
ATOM 2960 N N . TYR A 1 371 ? -21.023 20.082 25.966 1.00 84.25 371 TYR A N 1
ATOM 2961 C CA . TYR A 1 371 ? -22.445 19.739 25.982 1.00 84.25 371 TYR A CA 1
ATOM 2962 C C . TYR A 1 371 ? -23.255 20.731 25.162 1.00 84.25 371 TYR A C 1
ATOM 2964 O O . TYR A 1 371 ? -22.850 21.919 25.141 1.00 84.25 371 TYR A O 1
#

Foldseek 3Di:
DLVLLLVLLAPPDDPVRNLVSLQQCADPDPNPAAVHQQAWEFACLPLVRAAQPDTDIDGSSVNSVSSNVWWHHDNDRFKDKADWDKFDFDDDPFTKIKIKIWIAG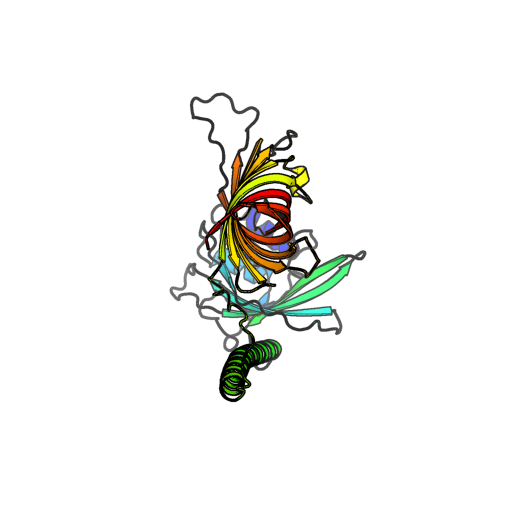NTQTPPDPDHHDIHIKIWIWTWDQDPNDTDIHTRYMHGDDCVPCVRVVVVVVVVVVVVVVVVVVVVVVVVVVVVVVVVVVPDDDDDDDDPPPPPPWKKKKKWKKWKKQWDDPVNQFWHIKIKTWMKMWTDPDPFKIKMWIWMKIKTATDPPPPHFRIKIKIKTKIKMWGFDPDPQKTKIKIKIKIKMWMWTFHDDPPDPPDVPPPPRPTDTDIWMWMKIKIWIWHDPDPFKTKIWMKIKTFTPDDDDRCHTGIIIITMIMIMTMDD

Sequence (371 aa):
MELLMNTLSNPNISRYSRDILIENSCSPSANQIFLNEDVIIEDDIDPNNFDYTAVKDVRVVRYLKDLDLFYLKKQEQSIGFTSLISGEVKNGEYVYIEVYFESLFNGSHKILSDKYTVTKRVATIKAEKQKGIWKMLIASIVFYSPQKHKFVQQYLDYLNKEIQMDSMQVVIDSLHQNIQIAKEEEAVPEKLEEKKEKKGLKYELGLKAGIGLPVGKFSNLAKVGLAYGVEGIYYINSFAAMEAGITFNSFKGQSETNAPKKWSSTAYTISVLYFLDIKNINPYVSLGIGVYRVKSVFNTPGAPPLNIQPSEIKEITNNFGFVPKVGNIIAINEKLNFNPSISVNNVFYKGELTDGMSFVSMNFSLNYKFY

pLDDT: mean 88.73, std 14.79, range [42.47, 98.75]